Protein AF-V5HC23-F1 (afdb_monomer_lite)

InterPro domains:
  IPR016024 Armadillo-type fold [SSF48371] (2-274)
  IPR022707 Mot1, central domain [PF12054] (1-278)
  IPR044972 TATA-binding protein-associated factor Mot1 [PTHR36498] (23-302)

Organism: Ixodes ricinus (NCBI:txid34613)

Foldseek 3Di:
DVLLVLLLVLQVQQQDDVPPNDDDPPDDHSVVVVLVVLLVQCPALALVSLLSSLSNLLNNLQNDVPDPNDVVSLVSLVVSLVDDHHHPVLPVLQVVLQVLLLVLLVLCVVQVFDDDPCSDRPHRDALVRLLCCLPVVLVVSVVVHDPVSVVVSNVSSVVSNVSSVVSVLVSLQSSLSSQLSSLLSCLSNLVADPDCCSNLVSLVSLCQRHPDPVSNVSSVVSNVSVLVSQPPDVVRCNVVSVVVVVCSVPDADPLHPDPPPDPDDSVVVSVVVVVVVVVVVVVVVVVVVVPPPPDDDDDDDPPPPVVVVVVVVVPPPDD

Secondary structure (DSSP, 8-state):
-HHHHHHHHHHHHHSPPTT--SPPTTPPPHHHHHHHHHHHHHHSS-HHHHHHHHHHHHHHHHH-TT----HHHHHHHHHHHH-----GGGHHHHHHHHHHHHHHHHHHHHTTPPPPTTS-TTPPPPHHHHHHIIIIIHHHHHHTS-HHHHHHHHHHHHHHHHHHHHHHHHHHHHHHHHHHHHHHHHHHH----SS-HHHHHHHHHHHHH-S-HHHHHHHHHHHHHHHHHTTT-SS-SHHHHHHHHHHHHSSPPTTSPP----SS-HHHHHHHHHHHHHHHHHHHHHHHHHSSSSSS--SS-SSSTTSSSSSSSSSSS--

pLDDT: mean 80.1, std 18.11, range [32.81, 96.25]

Sequence (319 aa):
MAARLLGLLSGPVTRPMPGLEQPLPPTESPVECYARLLLFHLSSKSALQRTMAAQVLAHWVRTDEGHECPASVRDRVLECLGESIYFDEMAGAFTRLQQDCRDFMALLRHAGLPLDACFQPGAVLTVDQASHLATSVFQTLMEQAEQGVAKGLEEKRQCLLQTALQTGRDQLQLSTMVQSSLAGFLVSLGQLPERLNPVIRPLMDAVRREANHQLQRQSCERLVELLGRCVSREPCPNGKVVRNLVALLCSPHPDEPADARLPGILTLDNMHKQVERSSLRRSLSRKGSVQAVSEDSTGADEKNLHRHEALLQEGVQRR

Radius of gyration: 31.54 Å; chains: 1; bounding box: 85×92×64 Å

Structure (mmCIF, N/CA/C/O backbone):
data_AF-V5HC23-F1
#
_entry.id   AF-V5HC23-F1
#
loop_
_atom_site.group_PDB
_atom_site.id
_atom_site.type_symbol
_atom_site.label_atom_id
_atom_site.label_alt_id
_atom_site.label_comp_id
_atom_site.label_asym_id
_atom_site.label_entity_id
_atom_site.label_seq_id
_atom_site.pdbx_PDB_ins_code
_atom_site.Cartn_x
_atom_site.Cartn_y
_atom_site.Cartn_z
_atom_site.occupancy
_atom_site.B_iso_or_equiv
_atom_site.auth_s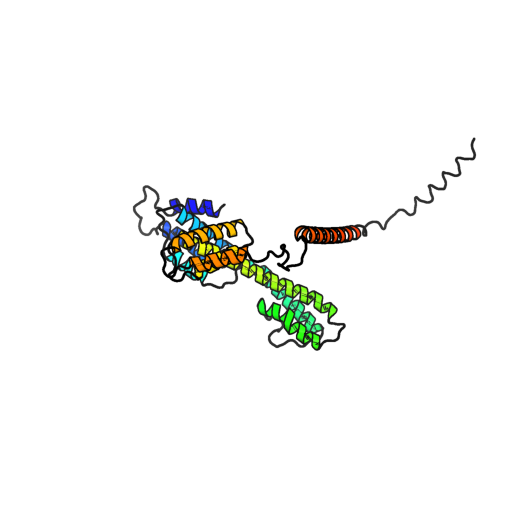eq_id
_atom_site.auth_comp_id
_atom_site.auth_asym_id
_atom_site.auth_atom_id
_atom_site.pdbx_PDB_model_num
ATOM 1 N N . MET A 1 1 ? 5.360 15.163 -6.446 1.00 62.41 1 MET A N 1
ATOM 2 C CA . MET A 1 1 ? 6.315 16.005 -7.206 1.00 62.41 1 MET A CA 1
ATOM 3 C C . MET A 1 1 ? 7.761 15.618 -6.901 1.00 62.41 1 MET A C 1
ATOM 5 O O . MET A 1 1 ? 8.492 15.354 -7.843 1.00 62.41 1 MET A O 1
ATOM 9 N N . ALA A 1 2 ? 8.141 15.461 -5.625 1.00 86.00 2 ALA A N 1
ATOM 10 C CA . ALA A 1 2 ? 9.483 15.019 -5.222 1.00 86.00 2 ALA A CA 1
ATOM 11 C C . ALA A 1 2 ? 9.924 13.674 -5.836 1.00 86.00 2 ALA A C 1
ATOM 13 O O . ALA A 1 2 ? 10.989 13.613 -6.435 1.00 86.00 2 ALA A O 1
ATOM 14 N N . ALA A 1 3 ? 9.086 12.629 -5.790 1.00 87.94 3 ALA A N 1
ATOM 15 C CA . ALA A 1 3 ? 9.445 11.320 -6.354 1.00 87.94 3 ALA A CA 1
ATOM 16 C C . ALA A 1 3 ? 9.735 11.354 -7.868 1.00 87.94 3 ALA A C 1
ATOM 18 O O . ALA A 1 3 ? 10.608 10.639 -8.346 1.00 87.94 3 ALA A O 1
ATOM 19 N N . ARG A 1 4 ? 9.044 12.226 -8.619 1.00 88.94 4 ARG A N 1
ATOM 20 C CA . ARG A 1 4 ? 9.321 12.453 -10.047 1.00 88.94 4 ARG A CA 1
ATOM 21 C C . ARG A 1 4 ? 10.695 13.078 -10.248 1.00 88.94 4 ARG A C 1
ATOM 23 O O . ARG A 1 4 ? 11.470 12.561 -11.034 1.00 88.94 4 ARG A O 1
ATOM 30 N N . LEU A 1 5 ? 10.991 14.158 -9.523 1.00 90.81 5 LEU A N 1
ATOM 31 C CA . LEU A 1 5 ? 12.284 14.845 -9.605 1.00 90.81 5 LEU A CA 1
ATOM 32 C C . LEU A 1 5 ? 13.436 13.911 -9.232 1.00 90.81 5 LEU A C 1
ATOM 34 O O . LEU A 1 5 ? 14.405 13.816 -9.972 1.00 90.81 5 LEU A O 1
ATOM 38 N N . LEU A 1 6 ? 13.301 13.181 -8.124 1.00 92.12 6 LEU A N 1
ATOM 39 C CA . LEU A 1 6 ? 14.308 12.214 -7.696 1.00 92.12 6 LEU A CA 1
ATOM 40 C C . LEU A 1 6 ? 14.490 11.095 -8.725 1.00 92.12 6 LEU A C 1
ATOM 42 O O . LEU A 1 6 ? 15.627 10.775 -9.032 1.00 92.12 6 LEU A O 1
ATOM 46 N N . GLY A 1 7 ? 13.407 10.576 -9.313 1.00 89.75 7 GLY A N 1
ATOM 47 C CA . GLY A 1 7 ? 13.486 9.573 -10.380 1.00 89.75 7 GLY A CA 1
ATOM 48 C C . GLY A 1 7 ? 14.197 10.070 -11.644 1.00 89.75 7 GLY A C 1
ATOM 49 O O . GLY A 1 7 ? 14.936 9.313 -12.264 1.00 89.75 7 GLY A O 1
ATOM 50 N N . LEU A 1 8 ? 14.033 11.348 -12.011 1.00 90.00 8 LEU A N 1
ATOM 51 C CA . LEU A 1 8 ? 14.794 11.960 -13.112 1.00 90.00 8 LEU A CA 1
ATOM 52 C C . LEU A 1 8 ? 16.292 12.033 -12.791 1.00 90.00 8 LEU A C 1
ATOM 54 O O . LEU A 1 8 ? 17.126 11.783 -13.657 1.00 90.00 8 LEU A O 1
ATOM 58 N N . LEU A 1 9 ? 16.630 12.363 -11.543 1.00 90.50 9 LEU A N 1
ATOM 59 C CA . LEU A 1 9 ? 18.014 12.457 -11.077 1.00 90.50 9 LEU A CA 1
ATOM 60 C C . LEU A 1 9 ? 18.670 11.082 -10.875 1.00 90.50 9 LEU A C 1
ATOM 62 O O . LEU A 1 9 ? 19.894 10.992 -10.900 1.00 90.50 9 LEU A O 1
ATOM 66 N N . SER A 1 10 ? 17.894 10.006 -10.729 1.00 89.94 10 SER A N 1
ATOM 67 C CA . SER A 1 10 ? 18.418 8.640 -10.604 1.00 89.94 10 SER A CA 1
ATOM 68 C C . SER A 1 10 ? 19.239 8.201 -11.820 1.00 89.94 10 SER A C 1
ATOM 70 O O . SER A 1 10 ? 20.251 7.526 -11.655 1.00 89.94 10 SER A O 1
ATOM 72 N N . GLY A 1 11 ? 18.851 8.610 -13.033 1.00 86.44 11 GLY A N 1
ATOM 73 C CA . GLY A 1 11 ? 19.584 8.294 -14.266 1.00 86.44 11 GLY A CA 1
ATOM 74 C C . GLY A 1 11 ? 21.051 8.748 -14.226 1.00 86.44 11 GLY A C 1
ATOM 75 O O . GLY A 1 11 ? 21.945 7.906 -14.272 1.00 86.44 11 GLY A O 1
ATOM 76 N N . PRO A 1 12 ? 21.344 10.054 -14.075 1.00 85.94 12 PRO A N 1
ATOM 77 C CA . PRO A 1 12 ? 22.726 10.526 -14.008 1.00 85.94 12 PRO A CA 1
ATOM 78 C C . PRO A 1 12 ? 23.486 10.035 -12.767 1.00 85.94 12 PRO A C 1
ATOM 80 O O . PRO A 1 12 ? 24.688 9.819 -12.856 1.00 85.94 12 PRO A O 1
ATOM 83 N N . VAL A 1 13 ? 22.817 9.832 -11.625 1.00 87.12 13 VAL A N 1
ATOM 84 C CA . VAL A 1 13 ? 23.467 9.381 -10.375 1.00 87.12 13 VAL A CA 1
ATOM 85 C C . VAL A 1 13 ? 23.937 7.924 -10.444 1.00 87.12 13 VAL A C 1
ATOM 87 O O . VAL A 1 13 ? 24.885 7.551 -9.759 1.00 87.12 13 VAL A O 1
ATOM 90 N N . THR A 1 14 ? 23.287 7.094 -11.258 1.00 87.06 14 THR A N 1
ATOM 91 C CA . THR A 1 14 ? 23.603 5.660 -11.358 1.00 87.06 14 THR A CA 1
ATOM 92 C C . THR A 1 14 ? 24.714 5.345 -12.353 1.00 87.06 14 THR A C 1
ATOM 94 O O . THR A 1 14 ? 25.210 4.222 -12.367 1.00 87.06 14 THR A O 1
ATOM 97 N N . ARG A 1 15 ? 25.156 6.330 -13.142 1.00 84.81 15 ARG A N 1
ATOM 98 C CA . ARG A 1 15 ? 26.221 6.168 -14.136 1.00 84.81 15 ARG A CA 1
ATOM 99 C C . ARG A 1 15 ? 27.576 6.608 -13.574 1.00 84.81 15 ARG A C 1
ATOM 101 O O . ARG A 1 15 ? 27.624 7.520 -12.746 1.00 84.81 15 ARG A O 1
ATOM 108 N N . PRO A 1 16 ? 28.688 5.997 -14.019 1.00 79.19 16 PRO A N 1
ATOM 109 C CA . PRO A 1 16 ? 30.016 6.499 -13.694 1.00 79.19 16 PRO A CA 1
ATOM 110 C C . PRO A 1 16 ? 30.181 7.936 -14.201 1.00 79.19 16 PRO A C 1
ATOM 112 O O . PRO A 1 16 ? 29.643 8.317 -15.243 1.00 79.19 16 PRO A O 1
ATOM 115 N N . MET A 1 17 ? 30.916 8.749 -13.441 1.00 75.06 17 MET A N 1
ATOM 116 C CA . MET A 1 17 ? 31.164 10.141 -13.808 1.00 75.06 17 MET A CA 1
ATOM 117 C C . MET A 1 17 ? 31.940 10.196 -15.138 1.00 75.06 17 MET A C 1
ATOM 119 O O . MET A 1 17 ? 32.954 9.501 -15.261 1.00 75.06 17 MET A O 1
ATOM 123 N N . PRO A 1 18 ? 31.514 11.017 -16.121 1.00 70.69 18 PRO A N 1
ATOM 124 C CA . PRO A 1 18 ? 32.232 11.161 -17.385 1.00 70.69 18 PRO A CA 1
ATOM 125 C C . PRO A 1 18 ? 33.698 11.546 -17.133 1.00 70.69 18 PRO A C 1
ATOM 127 O O . PRO A 1 18 ? 33.966 12.558 -16.489 1.00 70.69 18 PRO A O 1
ATOM 130 N N . GLY A 1 19 ? 34.642 10.724 -17.606 1.00 70.69 19 GLY A N 1
ATOM 131 C CA . GLY A 1 19 ? 36.086 10.898 -17.370 1.00 70.69 19 GLY A CA 1
ATOM 132 C C . GLY A 1 19 ? 36.689 10.061 -16.229 1.00 70.69 19 GLY A C 1
ATOM 133 O O . GLY A 1 19 ? 37.904 10.066 -16.061 1.00 70.69 19 GLY A O 1
ATOM 134 N N . LEU A 1 20 ? 35.872 9.308 -15.485 1.00 66.81 20 LEU A N 1
ATOM 135 C CA . LEU A 1 20 ? 36.270 8.364 -14.425 1.00 66.81 20 LEU A CA 1
ATOM 136 C C . LEU A 1 20 ? 35.736 6.945 -14.714 1.00 66.81 20 LEU A C 1
ATOM 138 O O . LEU A 1 20 ? 35.386 6.191 -13.813 1.00 66.81 20 LEU A O 1
ATOM 142 N N . GLU A 1 21 ? 35.666 6.581 -15.997 1.00 63.91 21 GLU A N 1
ATOM 143 C CA . GLU A 1 21 ? 35.096 5.310 -16.480 1.00 63.91 21 GLU A CA 1
ATOM 144 C C . GLU A 1 21 ? 35.891 4.071 -16.040 1.00 63.91 21 GLU A C 1
ATOM 146 O O . GLU A 1 21 ? 35.378 2.955 -16.092 1.00 63.91 21 GLU A O 1
ATOM 151 N N . GLN A 1 22 ? 37.134 4.255 -15.584 1.00 62.06 22 GLN A N 1
ATOM 152 C CA . GLN A 1 22 ? 37.926 3.185 -14.989 1.00 62.06 22 GLN A CA 1
ATOM 153 C C . GLN A 1 22 ? 37.630 3.099 -13.487 1.00 62.06 22 GLN A C 1
ATOM 155 O O . GLN A 1 22 ? 37.969 4.031 -12.751 1.00 62.06 22 GLN A O 1
ATOM 160 N N . PRO A 1 23 ? 37.035 1.994 -13.001 1.00 57.22 23 PRO A N 1
ATOM 161 C CA . PRO A 1 23 ? 36.828 1.813 -11.575 1.00 57.22 23 PRO A CA 1
ATOM 162 C C . PRO A 1 23 ? 38.194 1.730 -10.889 1.00 57.22 23 PRO A C 1
ATOM 164 O O . PRO A 1 23 ? 38.988 0.834 -11.181 1.00 57.22 23 PRO A O 1
ATOM 167 N N . LEU A 1 24 ? 38.483 2.651 -9.965 1.00 59.03 24 LEU A N 1
ATOM 168 C CA . LEU A 1 24 ? 39.570 2.434 -9.013 1.00 59.03 24 LEU A CA 1
ATOM 169 C C . LEU A 1 24 ? 39.143 1.281 -8.087 1.00 59.03 24 LEU A C 1
ATOM 171 O O . LEU A 1 24 ? 38.128 1.413 -7.397 1.00 59.03 24 LEU A O 1
ATOM 175 N N . PRO A 1 25 ? 39.860 0.150 -8.023 1.00 67.38 25 PRO A N 1
ATOM 176 C CA . PRO A 1 25 ? 39.538 -0.883 -7.045 1.00 67.38 25 PRO A CA 1
ATOM 177 C C . PRO A 1 25 ? 39.840 -0.373 -5.618 1.00 67.38 25 PRO A C 1
ATOM 179 O O . PRO A 1 25 ? 40.887 0.249 -5.426 1.00 67.38 25 PRO A O 1
ATOM 182 N N . PRO A 1 26 ? 38.986 -0.630 -4.602 1.00 54.56 26 PRO A N 1
ATOM 183 C CA . PRO A 1 26 ? 37.727 -1.376 -4.597 1.00 54.56 26 PRO A CA 1
ATOM 184 C C . PRO A 1 26 ? 36.520 -0.426 -4.442 1.00 54.56 26 PRO A C 1
ATOM 186 O O . PRO A 1 26 ? 35.900 -0.371 -3.382 1.00 54.56 26 PRO A O 1
ATOM 189 N N . THR A 1 27 ? 36.200 0.377 -5.457 1.00 69.69 27 THR A N 1
ATOM 190 C CA . THR A 1 27 ? 34.990 1.217 -5.416 1.00 69.69 27 THR A CA 1
ATOM 191 C C . THR A 1 27 ? 33.797 0.451 -5.985 1.00 69.69 27 THR A C 1
ATOM 193 O O . THR A 1 27 ? 33.841 -0.048 -7.106 1.00 69.69 27 THR A O 1
ATOM 196 N N . GLU A 1 28 ? 32.746 0.297 -5.176 1.00 74.56 28 GLU A N 1
ATOM 197 C CA . GLU A 1 28 ? 31.460 -0.255 -5.614 1.00 74.56 28 GLU A CA 1
ATOM 198 C C . GLU A 1 28 ? 30.861 0.604 -6.730 1.00 74.56 28 GLU A C 1
ATOM 200 O O . GLU A 1 28 ? 31.048 1.826 -6.757 1.00 74.56 28 GLU A O 1
ATOM 205 N N . SER A 1 29 ? 30.111 -0.019 -7.640 1.00 84.94 29 SER A N 1
ATOM 206 C CA . SER A 1 29 ? 29.513 0.720 -8.750 1.00 84.94 29 SER A CA 1
ATOM 207 C C . SER A 1 29 ? 28.482 1.752 -8.245 1.00 84.94 29 SER A C 1
ATOM 209 O O . SER A 1 29 ? 27.791 1.511 -7.245 1.00 84.94 29 SER A O 1
ATOM 211 N N . PRO A 1 30 ? 28.323 2.912 -8.917 1.00 86.81 30 PRO A N 1
ATOM 212 C CA . PRO A 1 30 ? 27.351 3.930 -8.504 1.00 86.81 30 PRO A CA 1
ATOM 213 C C . PRO A 1 30 ? 25.913 3.397 -8.449 1.00 86.81 30 PRO A C 1
ATOM 215 O O . PRO A 1 30 ? 25.147 3.740 -7.545 1.00 86.81 30 PRO A O 1
ATOM 218 N N . VAL A 1 31 ? 25.560 2.505 -9.380 1.00 88.94 31 VAL A N 1
ATOM 219 C CA . VAL A 1 31 ? 24.251 1.848 -9.423 1.00 88.94 31 VAL A CA 1
ATOM 220 C C . VAL A 1 31 ? 24.024 0.911 -8.234 1.00 88.94 31 VAL A C 1
ATOM 222 O O . VAL A 1 31 ? 22.929 0.910 -7.672 1.00 88.94 31 VAL A O 1
ATOM 225 N N . GLU A 1 32 ? 25.043 0.178 -7.778 1.00 89.06 32 GLU A N 1
ATOM 226 C CA . GLU A 1 32 ? 24.948 -0.664 -6.578 1.00 89.06 32 GLU A CA 1
ATOM 227 C C . GLU A 1 32 ? 24.837 0.170 -5.301 1.00 89.06 32 GLU A C 1
ATOM 229 O O . GLU A 1 32 ? 24.007 -0.135 -4.440 1.00 89.06 32 GLU A O 1
ATOM 234 N N . CYS A 1 33 ? 25.601 1.263 -5.194 1.00 89.12 33 CYS A N 1
ATOM 235 C CA . CYS A 1 33 ? 25.473 2.217 -4.089 1.00 89.12 33 CYS A CA 1
ATOM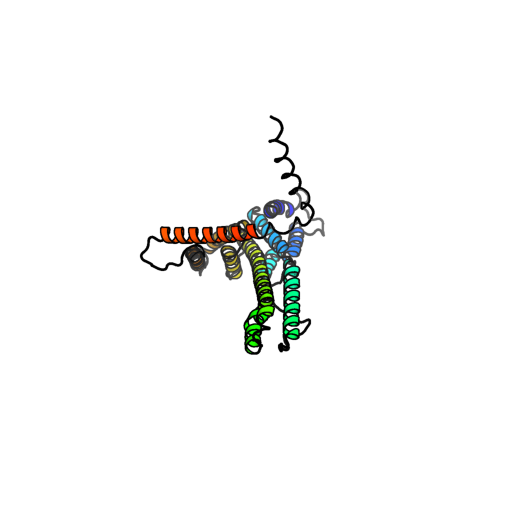 236 C C . CYS A 1 33 ? 24.044 2.774 -4.005 1.00 89.12 33 CYS A C 1
ATOM 238 O O . CYS A 1 33 ? 23.427 2.796 -2.934 1.00 89.12 33 CYS A O 1
ATOM 240 N N . TYR A 1 34 ? 23.494 3.187 -5.149 1.00 90.88 34 TYR A N 1
ATOM 241 C CA . TYR A 1 34 ? 22.134 3.704 -5.243 1.00 90.88 34 TYR A CA 1
ATOM 242 C C . TYR A 1 34 ? 21.083 2.635 -4.911 1.00 90.88 34 TYR A C 1
ATOM 244 O O . TYR A 1 34 ? 20.148 2.885 -4.144 1.00 90.88 34 TYR A O 1
ATOM 252 N N . ALA A 1 35 ? 21.263 1.416 -5.421 1.00 91.31 35 ALA A N 1
ATOM 253 C CA . ALA A 1 35 ? 20.389 0.290 -5.128 1.00 91.31 35 ALA A CA 1
ATOM 254 C C . ALA A 1 35 ? 20.384 -0.062 -3.636 1.00 91.31 35 ALA A C 1
ATOM 256 O O . ALA A 1 35 ? 19.312 -0.300 -3.086 1.00 91.31 35 ALA A O 1
ATOM 257 N N . ARG A 1 36 ? 21.531 -0.024 -2.944 1.00 92.56 36 ARG A N 1
ATOM 258 C CA . ARG A 1 36 ? 21.599 -0.266 -1.492 1.00 92.56 36 ARG A CA 1
ATOM 259 C C . ARG A 1 36 ? 20.766 0.741 -0.703 1.00 92.56 36 ARG A C 1
ATOM 261 O O . ARG A 1 36 ? 20.034 0.347 0.206 1.00 92.56 36 ARG A O 1
ATOM 268 N N . LEU A 1 37 ? 20.839 2.022 -1.064 1.00 93.56 37 LEU A N 1
ATOM 269 C CA . LEU A 1 37 ? 20.030 3.069 -0.436 1.00 93.56 37 LEU A CA 1
ATOM 270 C C . LEU A 1 37 ? 18.528 2.815 -0.641 1.00 93.56 37 LEU A C 1
ATOM 272 O O . LEU A 1 37 ? 17.736 2.917 0.296 1.00 93.56 37 LEU A O 1
ATOM 276 N N . LEU A 1 38 ? 18.125 2.424 -1.848 1.00 93.50 38 LEU A N 1
ATOM 277 C CA . LEU A 1 38 ? 16.730 2.091 -2.132 1.00 93.50 38 LEU A CA 1
ATOM 278 C C . LEU A 1 38 ? 16.273 0.818 -1.410 1.00 93.50 38 LEU A C 1
ATOM 280 O O . LEU A 1 38 ? 15.173 0.797 -0.863 1.00 93.50 38 LEU A O 1
ATOM 284 N N . LEU A 1 39 ? 17.115 -0.215 -1.345 1.00 95.56 39 LEU A N 1
ATOM 285 C CA . LEU A 1 39 ? 16.848 -1.459 -0.617 1.00 95.56 39 LEU A CA 1
ATOM 286 C C . LEU A 1 39 ? 16.657 -1.216 0.883 1.00 95.56 39 LEU A C 1
ATOM 288 O O . LEU A 1 39 ? 15.771 -1.824 1.490 1.00 95.56 39 LEU A O 1
ATOM 292 N N . PHE A 1 40 ? 17.430 -0.298 1.467 1.00 95.81 40 PHE A N 1
ATOM 293 C CA . PHE A 1 40 ? 17.245 0.142 2.848 1.00 95.81 40 PHE A CA 1
ATOM 294 C C . PHE A 1 40 ? 15.832 0.709 3.065 1.00 95.81 40 PHE A C 1
ATOM 296 O O . PHE A 1 40 ? 15.121 0.275 3.972 1.00 95.81 40 PHE A O 1
ATOM 303 N N . HIS A 1 41 ? 15.372 1.607 2.188 1.00 95.62 41 HIS A N 1
ATOM 304 C CA . HIS A 1 41 ? 14.031 2.191 2.295 1.00 95.62 41 HIS A CA 1
ATOM 305 C C . HIS A 1 41 ? 12.901 1.206 1.970 1.00 95.62 41 HIS A C 1
ATOM 307 O O . HIS A 1 41 ? 11.861 1.237 2.627 1.00 95.62 41 HIS A O 1
ATOM 313 N N . LEU A 1 42 ? 13.098 0.301 1.008 1.00 94.75 42 LEU A N 1
ATOM 314 C CA . LEU A 1 42 ? 12.140 -0.764 0.687 1.00 94.75 42 LEU A CA 1
ATOM 315 C C . LEU A 1 42 ? 11.972 -1.764 1.837 1.00 94.75 42 LEU A C 1
ATOM 317 O O . LEU A 1 42 ? 10.905 -2.354 1.981 1.00 94.75 42 LEU A O 1
ATOM 321 N N . SER A 1 43 ? 13.004 -1.946 2.661 1.00 93.69 43 SER A N 1
ATOM 322 C CA . SER A 1 43 ? 12.986 -2.877 3.797 1.00 93.69 43 SER A CA 1
ATOM 323 C C . SER A 1 43 ? 12.529 -2.232 5.110 1.00 93.69 43 SER A C 1
ATOM 325 O O . SER A 1 43 ? 12.292 -2.935 6.090 1.00 93.69 43 SER A O 1
ATOM 327 N N . SER A 1 44 ? 12.351 -0.910 5.130 1.00 95.19 44 SER A N 1
ATOM 328 C CA . SER A 1 44 ? 11.864 -0.158 6.289 1.00 95.19 44 SER A CA 1
ATOM 329 C C . SER A 1 44 ? 10.466 -0.597 6.744 1.00 95.19 44 SER A C 1
ATOM 331 O O . SER A 1 44 ? 9.695 -1.146 5.960 1.00 95.19 44 SER A O 1
ATOM 333 N N . LYS A 1 45 ? 10.104 -0.320 8.001 1.00 94.62 45 LYS A N 1
ATOM 334 C CA . LYS A 1 45 ? 8.732 -0.476 8.519 1.00 94.62 45 LYS A CA 1
ATOM 335 C C . LYS A 1 45 ? 7.848 0.752 8.277 1.00 94.62 45 LYS A C 1
ATOM 337 O O . LYS A 1 45 ? 6.672 0.728 8.624 1.00 94.62 45 LYS A O 1
ATOM 342 N N . SER A 1 46 ? 8.376 1.801 7.646 1.00 96.12 46 SER A N 1
ATOM 343 C CA . SER A 1 46 ? 7.583 2.963 7.243 1.00 96.12 46 SER A CA 1
ATOM 344 C C . SER A 1 46 ? 6.874 2.719 5.910 1.00 96.12 46 SER A C 1
ATOM 346 O O . SER A 1 46 ? 7.513 2.489 4.875 1.00 96.12 46 SER A O 1
ATOM 348 N N . ALA A 1 47 ? 5.545 2.837 5.919 1.00 95.19 47 ALA A N 1
ATOM 349 C CA . ALA A 1 47 ? 4.727 2.810 4.709 1.00 95.19 47 ALA A CA 1
ATOM 350 C C . ALA A 1 47 ? 5.128 3.935 3.747 1.00 95.19 47 ALA A C 1
ATOM 352 O O . ALA A 1 47 ? 5.229 3.726 2.534 1.00 95.19 47 ALA A O 1
ATOM 353 N N . LEU A 1 48 ? 5.398 5.128 4.283 1.00 94.00 48 LEU A N 1
ATOM 354 C CA . LEU A 1 48 ? 5.778 6.291 3.487 1.00 94.00 48 LEU A CA 1
ATOM 355 C C . LEU A 1 48 ? 7.122 6.079 2.788 1.00 94.00 48 LEU A C 1
ATOM 357 O O . LEU A 1 48 ? 7.235 6.356 1.594 1.00 94.00 48 LEU A O 1
ATOM 361 N N . GLN A 1 49 ? 8.121 5.538 3.491 1.00 95.75 49 GLN A N 1
ATOM 362 C CA . GLN A 1 49 ? 9.432 5.264 2.899 1.00 95.75 49 GLN A CA 1
ATOM 363 C C . GLN A 1 49 ? 9.345 4.224 1.779 1.00 95.75 49 GLN A C 1
ATOM 365 O O . GLN A 1 49 ? 9.863 4.476 0.690 1.00 95.75 49 GLN A O 1
ATOM 370 N N . ARG A 1 50 ? 8.634 3.106 1.997 1.00 96.12 50 ARG A N 1
ATOM 371 C CA . ARG A 1 50 ? 8.428 2.084 0.953 1.00 96.12 50 ARG A CA 1
ATOM 372 C C . ARG A 1 50 ? 7.704 2.653 -0.265 1.00 96.12 50 ARG A C 1
ATOM 374 O O . ARG A 1 50 ? 8.114 2.409 -1.398 1.00 96.12 50 ARG A O 1
ATOM 381 N N . THR A 1 51 ? 6.664 3.452 -0.032 1.00 95.50 51 THR A N 1
ATOM 382 C CA . THR A 1 51 ? 5.878 4.103 -1.091 1.00 95.50 51 THR A CA 1
ATOM 383 C C . THR A 1 51 ? 6.740 5.059 -1.909 1.00 95.50 51 THR A C 1
ATOM 385 O O . THR A 1 51 ? 6.761 4.982 -3.136 1.00 95.50 51 THR A O 1
ATOM 388 N N . MET A 1 52 ? 7.496 5.941 -1.250 1.00 95.19 52 MET A N 1
ATOM 389 C CA . MET A 1 52 ? 8.369 6.898 -1.932 1.00 95.19 52 MET A CA 1
ATOM 390 C C . MET A 1 52 ? 9.492 6.203 -2.699 1.00 95.19 52 MET A C 1
ATOM 392 O O . MET A 1 52 ? 9.723 6.553 -3.855 1.00 95.19 52 MET A O 1
ATOM 396 N N . ALA A 1 53 ? 10.136 5.189 -2.114 1.00 96.25 53 ALA A N 1
ATOM 397 C CA . ALA A 1 53 ? 11.162 4.405 -2.798 1.00 96.25 53 ALA A CA 1
ATOM 398 C C . ALA A 1 53 ? 10.608 3.742 -4.069 1.00 96.25 53 ALA A C 1
ATOM 400 O O . ALA A 1 53 ? 11.201 3.876 -5.139 1.00 96.25 53 ALA A O 1
ATOM 401 N N . ALA A 1 54 ? 9.430 3.113 -3.983 1.00 96.25 54 ALA A N 1
ATOM 402 C CA . ALA A 1 54 ? 8.764 2.504 -5.130 1.00 96.25 54 ALA A CA 1
ATOM 403 C C . ALA A 1 54 ? 8.416 3.529 -6.224 1.00 96.25 54 ALA A C 1
ATOM 405 O O . ALA A 1 54 ? 8.607 3.266 -7.410 1.00 96.25 54 ALA A O 1
ATOM 406 N N . GLN A 1 55 ? 7.950 4.723 -5.849 1.00 95.19 55 GLN A N 1
ATOM 407 C CA . GLN A 1 55 ? 7.639 5.777 -6.818 1.00 95.19 55 GLN A CA 1
ATOM 408 C C . GLN A 1 55 ? 8.881 6.357 -7.497 1.00 95.19 55 GLN A C 1
ATOM 410 O O . GLN A 1 55 ? 8.848 6.603 -8.702 1.00 95.19 55 GLN A O 1
ATOM 415 N N . VAL A 1 56 ? 9.966 6.576 -6.749 1.00 95.88 56 VAL A N 1
ATOM 416 C CA . VAL A 1 56 ? 11.249 7.029 -7.309 1.00 95.88 56 VAL A CA 1
ATOM 417 C C . VAL A 1 56 ? 11.767 6.003 -8.311 1.00 95.88 56 VAL A C 1
ATOM 419 O O . VAL A 1 56 ? 12.070 6.362 -9.446 1.00 95.88 56 VAL A O 1
ATOM 422 N N . LEU A 1 57 ? 11.761 4.726 -7.928 1.00 95.38 57 LEU A N 1
ATOM 423 C CA . LEU A 1 57 ? 12.123 3.607 -8.793 1.00 95.38 57 LEU A CA 1
ATOM 424 C C . LEU A 1 57 ? 11.273 3.557 -10.068 1.00 95.38 57 LEU A C 1
ATOM 426 O O . LEU A 1 57 ? 11.817 3.481 -11.166 1.00 95.38 57 LEU A O 1
ATOM 430 N N . ALA A 1 58 ? 9.947 3.663 -9.941 1.00 94.88 58 ALA A N 1
ATOM 431 C CA . ALA A 1 58 ? 9.027 3.684 -11.078 1.00 94.88 58 ALA A CA 1
ATOM 432 C C . ALA A 1 58 ? 9.277 4.864 -12.027 1.00 94.88 58 ALA A C 1
ATOM 434 O O . ALA A 1 58 ? 9.094 4.732 -13.235 1.00 94.88 58 ALA A O 1
ATOM 435 N N . HIS A 1 59 ? 9.666 6.027 -11.501 1.00 94.19 59 HIS A N 1
ATOM 436 C CA . HIS A 1 59 ? 9.996 7.188 -12.324 1.00 94.19 59 HIS A CA 1
ATOM 437 C C . HIS A 1 59 ? 11.373 7.078 -12.979 1.00 94.19 59 HIS A C 1
ATOM 439 O O . HIS A 1 59 ? 11.498 7.468 -14.140 1.00 94.19 59 HIS A O 1
ATOM 445 N N . TRP A 1 60 ? 12.359 6.507 -12.288 1.00 94.25 60 TRP A N 1
ATOM 446 C CA . TRP A 1 60 ? 13.690 6.256 -12.834 1.00 94.25 60 TRP A CA 1
ATOM 447 C C . TRP A 1 60 ? 13.627 5.352 -14.064 1.00 94.25 60 TRP A C 1
ATOM 449 O O . TRP A 1 60 ? 13.982 5.792 -15.155 1.00 94.25 60 TRP A O 1
ATOM 459 N N . VAL A 1 61 ? 13.062 4.148 -13.923 1.00 94.31 61 VAL A N 1
ATOM 460 C CA . VAL A 1 61 ? 13.011 3.163 -15.021 1.00 94.31 61 VAL A CA 1
ATOM 461 C C . VAL A 1 61 ? 12.145 3.608 -16.200 1.00 94.31 61 VAL A C 1
ATOM 463 O O . VAL A 1 61 ? 12.266 3.091 -17.300 1.00 94.31 61 VAL A O 1
ATOM 466 N N . ARG A 1 62 ? 11.249 4.578 -15.993 1.00 91.50 62 ARG A N 1
ATOM 467 C CA . ARG A 1 62 ? 10.429 5.143 -17.076 1.00 91.50 62 ARG A CA 1
ATOM 468 C C . ARG A 1 62 ? 11.087 6.267 -17.838 1.00 91.50 62 ARG A C 1
ATOM 470 O O . ARG A 1 62 ? 10.649 6.553 -18.946 1.00 91.50 62 ARG A O 1
ATOM 477 N N . THR A 1 63 ? 12.003 6.979 -17.198 1.00 90.50 63 THR A N 1
ATOM 478 C CA . THR A 1 63 ? 12.618 8.154 -17.812 1.00 90.50 63 THR A CA 1
ATOM 479 C C . THR A 1 63 ? 13.964 7.805 -18.429 1.00 90.50 63 THR A C 1
ATOM 481 O O . THR A 1 63 ? 14.360 8.423 -19.410 1.00 90.50 63 THR A O 1
ATOM 484 N N . ASP A 1 64 ? 14.657 6.812 -17.876 1.00 89.12 64 ASP A N 1
ATOM 485 C CA . ASP A 1 64 ? 15.927 6.335 -18.400 1.00 89.12 64 ASP A CA 1
ATOM 486 C C . ASP A 1 64 ? 15.742 5.004 -19.139 1.00 89.12 64 ASP A C 1
ATOM 488 O O . ASP A 1 64 ? 15.668 3.955 -18.509 1.00 89.12 64 ASP A O 1
ATOM 492 N N . GLU A 1 65 ? 15.676 5.034 -20.473 1.00 82.62 65 GLU A N 1
ATOM 493 C CA . GLU A 1 65 ? 15.546 3.821 -21.303 1.00 82.62 65 GLU A CA 1
ATOM 494 C C . GLU A 1 65 ? 16.751 2.870 -21.175 1.00 82.62 65 GLU A C 1
ATOM 496 O O . GLU A 1 65 ? 16.617 1.673 -21.415 1.00 82.62 65 GLU A O 1
ATOM 501 N N . GLY A 1 66 ? 17.918 3.387 -20.772 1.00 84.69 66 GLY A N 1
ATOM 502 C CA . GLY A 1 66 ? 19.149 2.622 -20.560 1.00 84.69 66 GLY A CA 1
ATOM 503 C C . GLY A 1 66 ? 19.384 2.239 -19.100 1.00 84.69 66 GLY A C 1
ATOM 504 O O . GLY A 1 66 ? 20.530 2.036 -18.708 1.00 84.69 66 GLY A O 1
ATOM 505 N N . HIS A 1 67 ? 18.338 2.209 -18.270 1.00 89.19 67 HIS A N 1
ATOM 506 C CA . HIS A 1 67 ? 18.485 1.951 -16.842 1.00 89.19 67 HIS A CA 1
ATOM 507 C C . HIS A 1 67 ? 19.136 0.581 -16.552 1.00 89.19 67 HIS A C 1
ATOM 509 O O . HIS A 1 67 ? 18.723 -0.458 -17.068 1.00 89.19 67 HIS A O 1
ATOM 515 N N . GLU A 1 68 ? 20.069 0.538 -15.603 1.00 87.75 68 GLU A N 1
ATOM 516 C CA . GLU A 1 68 ? 20.681 -0.709 -15.113 1.00 87.75 68 GLU A CA 1
ATOM 517 C C . GLU A 1 68 ? 20.103 -1.107 -13.746 1.00 87.75 68 GLU A C 1
ATOM 519 O O . GLU A 1 68 ? 20.824 -1.344 -12.782 1.00 87.75 68 GLU A O 1
ATOM 524 N N . CYS A 1 69 ? 18.770 -1.133 -13.622 1.00 90.00 69 CYS A N 1
ATOM 525 C CA . CYS A 1 69 ? 18.107 -1.476 -12.362 1.00 90.00 69 CYS A CA 1
ATOM 526 C C . CYS A 1 69 ? 18.504 -2.897 -11.898 1.00 90.00 69 CYS A C 1
ATOM 528 O O . CYS A 1 69 ? 18.180 -3.866 -12.595 1.00 90.00 69 CYS A O 1
ATOM 530 N N . PRO A 1 70 ? 19.165 -3.056 -10.732 1.00 91.00 70 PRO A N 1
ATOM 531 C CA . PRO A 1 70 ? 19.642 -4.365 -10.298 1.00 91.00 70 PRO A CA 1
ATOM 532 C C . PRO A 1 70 ? 18.504 -5.338 -9.979 1.00 91.00 70 PRO A C 1
ATOM 534 O O . PRO A 1 70 ? 17.478 -4.958 -9.405 1.00 91.00 70 PRO A O 1
ATOM 537 N N . ALA A 1 71 ? 18.719 -6.626 -10.265 1.00 91.00 71 ALA A N 1
ATOM 538 C CA . ALA A 1 71 ? 17.748 -7.682 -9.969 1.00 91.00 71 ALA A CA 1
ATOM 539 C C . ALA A 1 71 ? 17.387 -7.754 -8.473 1.00 91.00 71 ALA A C 1
ATOM 541 O O . ALA A 1 71 ? 16.232 -7.998 -8.141 1.00 91.00 71 ALA A O 1
ATOM 542 N N . SER A 1 72 ? 18.330 -7.431 -7.580 1.00 93.38 72 SER A N 1
ATOM 543 C CA . SER A 1 72 ? 18.107 -7.385 -6.128 1.00 93.38 72 SER A CA 1
ATOM 544 C C . SER A 1 72 ? 16.975 -6.435 -5.721 1.00 93.38 72 SER A C 1
ATOM 546 O O . SER A 1 72 ? 16.195 -6.750 -4.825 1.00 93.38 72 SER A O 1
ATOM 548 N N . VAL A 1 73 ? 16.837 -5.292 -6.402 1.00 94.38 73 VAL A N 1
ATOM 549 C CA . VAL A 1 73 ? 15.753 -4.330 -6.153 1.00 94.38 73 VAL A CA 1
ATOM 550 C C . VAL A 1 73 ? 14.411 -4.917 -6.576 1.00 94.38 73 VAL A C 1
ATOM 552 O O . VAL A 1 73 ? 13.439 -4.843 -5.826 1.00 94.38 73 VAL A O 1
ATOM 555 N N . ARG A 1 74 ? 14.353 -5.524 -7.766 1.00 93.12 74 ARG A N 1
ATOM 556 C CA . ARG A 1 74 ? 13.146 -6.191 -8.272 1.00 93.12 74 ARG A CA 1
ATOM 557 C C . ARG A 1 74 ? 12.708 -7.315 -7.336 1.00 93.12 74 ARG A C 1
ATOM 559 O O . ARG A 1 74 ? 11.533 -7.380 -6.979 1.00 93.12 74 ARG A O 1
ATOM 566 N N . ASP A 1 75 ? 13.639 -8.176 -6.946 1.00 93.56 75 ASP A N 1
ATOM 567 C CA . ASP A 1 75 ? 13.360 -9.345 -6.116 1.00 93.56 75 ASP A CA 1
ATOM 568 C C . ASP A 1 75 ? 12.856 -8.909 -4.737 1.00 93.56 75 ASP A C 1
ATOM 570 O O . ASP A 1 75 ? 11.824 -9.394 -4.274 1.00 93.56 75 ASP A O 1
ATOM 574 N N . ARG A 1 76 ? 13.464 -7.867 -4.154 1.00 95.12 76 ARG A N 1
ATOM 575 C CA . ARG A 1 76 ? 12.970 -7.279 -2.906 1.00 95.12 76 ARG A CA 1
ATOM 576 C C . ARG A 1 76 ? 11.565 -6.691 -3.039 1.00 95.12 76 ARG A C 1
ATOM 578 O O . ARG A 1 76 ? 10.760 -6.819 -2.123 1.00 95.12 76 ARG A O 1
ATOM 585 N N . VAL A 1 77 ? 11.231 -6.057 -4.164 1.00 94.94 77 VAL A N 1
ATOM 586 C CA . VAL A 1 77 ? 9.867 -5.553 -4.398 1.00 94.94 77 VAL A CA 1
ATOM 587 C C . VAL A 1 77 ? 8.856 -6.699 -4.484 1.00 94.9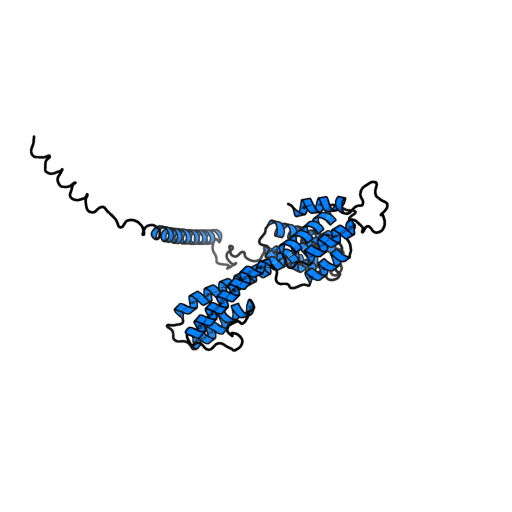4 77 VAL A C 1
ATOM 589 O O . VAL A 1 77 ? 7.764 -6.582 -3.928 1.00 94.94 77 VAL A O 1
ATOM 592 N N . LEU A 1 78 ? 9.209 -7.804 -5.144 1.00 93.12 78 LEU A N 1
ATOM 593 C CA . LEU A 1 78 ? 8.360 -8.995 -5.211 1.00 93.12 78 LEU A CA 1
ATOM 594 C C . LEU A 1 78 ? 8.130 -9.607 -3.822 1.00 93.12 78 LEU A C 1
ATOM 596 O O . LEU A 1 78 ? 6.996 -9.960 -3.503 1.00 93.12 78 LEU A O 1
ATOM 600 N N . GLU A 1 79 ? 9.164 -9.669 -2.981 1.00 93.56 79 GLU A N 1
ATOM 601 C CA . GLU A 1 79 ? 9.032 -10.074 -1.576 1.00 93.56 79 GLU A CA 1
ATOM 602 C C . GLU A 1 79 ? 8.096 -9.132 -0.810 1.00 93.56 79 GLU A C 1
ATOM 604 O O . GLU A 1 79 ? 7.145 -9.588 -0.177 1.00 93.56 79 GLU A O 1
ATOM 609 N N . CYS A 1 80 ? 8.290 -7.815 -0.936 1.00 93.50 80 CYS A N 1
ATOM 610 C CA . CYS A 1 80 ? 7.449 -6.811 -0.283 1.00 93.50 80 CYS A CA 1
ATOM 611 C C . CYS A 1 80 ? 5.967 -6.900 -0.686 1.00 93.50 80 CYS A C 1
ATOM 613 O O . CYS A 1 80 ? 5.108 -6.565 0.126 1.00 93.50 80 CYS A O 1
ATOM 615 N N . LEU A 1 81 ? 5.645 -7.354 -1.904 1.00 91.56 81 LEU A N 1
ATOM 616 C CA . LEU A 1 81 ? 4.258 -7.601 -2.322 1.00 91.56 81 LEU A CA 1
ATOM 617 C C . LEU A 1 81 ? 3.630 -8.804 -1.597 1.00 91.56 81 LEU A C 1
ATOM 619 O O . LEU A 1 81 ? 2.419 -8.828 -1.387 1.00 91.56 81 LEU A O 1
ATOM 623 N N . GLY A 1 82 ? 4.433 -9.788 -1.189 1.00 88.75 82 GLY A N 1
ATOM 624 C CA . GLY A 1 82 ? 3.984 -10.932 -0.388 1.00 88.75 82 GLY A CA 1
ATOM 625 C C . GLY A 1 82 ? 3.934 -10.668 1.121 1.00 88.75 82 GLY A C 1
ATOM 626 O O . GLY A 1 82 ? 3.320 -11.440 1.856 1.00 88.75 82 GLY A O 1
ATOM 627 N N . GLU A 1 83 ? 4.567 -9.596 1.596 1.00 90.06 83 GLU A N 1
ATOM 628 C CA . GLU A 1 83 ? 4.646 -9.258 3.017 1.00 90.06 83 GLU A CA 1
ATOM 629 C C . GLU A 1 83 ? 3.342 -8.640 3.552 1.00 90.06 83 GLU A C 1
ATOM 631 O O . GLU A 1 83 ? 2.774 -7.710 2.977 1.00 90.06 83 GLU A O 1
ATOM 636 N N . SER A 1 84 ? 2.917 -9.105 4.730 1.00 84.50 84 SER A N 1
ATOM 637 C CA . SER A 1 84 ? 1.856 -8.482 5.527 1.00 84.50 84 SER A CA 1
ATOM 638 C C . SER A 1 84 ? 2.456 -7.931 6.816 1.00 84.50 84 SER A C 1
ATOM 640 O O . SER A 1 84 ? 2.605 -8.660 7.797 1.00 84.50 84 SER A O 1
ATOM 642 N N . ILE A 1 85 ? 2.814 -6.645 6.812 1.00 87.62 85 ILE A N 1
ATOM 643 C CA . ILE A 1 85 ? 3.431 -5.965 7.958 1.00 87.62 85 ILE A CA 1
ATOM 644 C C . ILE A 1 85 ? 2.525 -4.880 8.541 1.00 87.62 85 ILE A C 1
ATOM 646 O O . ILE A 1 85 ? 1.729 -4.262 7.834 1.00 87.62 85 ILE A O 1
ATOM 650 N N . TYR A 1 86 ? 2.688 -4.627 9.839 1.00 90.19 86 TYR A N 1
ATOM 651 C CA . TYR A 1 86 ? 2.173 -3.426 10.489 1.00 90.19 86 TYR A CA 1
ATOM 652 C C . TYR A 1 86 ? 3.211 -2.315 10.357 1.00 90.19 86 TYR A C 1
ATOM 654 O O . TYR A 1 86 ? 4.377 -2.514 10.703 1.00 90.19 86 TYR A O 1
ATOM 662 N N . PHE A 1 87 ? 2.784 -1.170 9.835 1.00 95.12 87 PHE A N 1
ATOM 663 C CA . PHE A 1 87 ? 3.663 -0.033 9.600 1.00 95.12 87 PHE A CA 1
ATOM 664 C C . PHE A 1 87 ? 3.822 0.830 10.853 1.00 95.12 87 PHE A C 1
ATOM 666 O O . PHE A 1 87 ? 2.896 0.927 11.661 1.00 95.12 87 PHE A O 1
ATOM 673 N N . ASP A 1 88 ? 4.970 1.490 10.993 1.00 95.38 88 ASP A N 1
ATOM 674 C CA . ASP A 1 88 ? 5.267 2.340 12.156 1.00 95.38 88 ASP A CA 1
ATOM 675 C C . ASP A 1 88 ? 4.285 3.518 12.275 1.00 95.38 88 ASP A C 1
ATOM 677 O O . ASP A 1 88 ? 3.937 3.932 13.382 1.00 95.38 88 ASP A O 1
ATOM 681 N N . GLU A 1 89 ? 3.743 3.998 11.149 1.00 95.25 89 GLU A N 1
ATOM 682 C CA . GLU A 1 89 ? 2.688 5.016 11.109 1.00 95.25 89 GLU A CA 1
ATOM 683 C C . GLU A 1 89 ? 1.420 4.595 11.882 1.00 95.25 89 GLU A C 1
ATOM 685 O O . GLU A 1 89 ? 0.624 5.448 12.275 1.00 95.25 89 GLU A O 1
ATOM 690 N N . MET A 1 90 ? 1.241 3.297 12.156 1.00 94.56 90 MET A N 1
ATOM 691 C CA . MET A 1 90 ? 0.093 2.782 12.899 1.00 94.56 90 MET A CA 1
ATOM 692 C C . MET A 1 90 ? 0.266 2.759 14.415 1.00 94.56 90 MET A C 1
ATOM 694 O O . MET A 1 90 ? -0.721 2.561 15.128 1.00 94.56 90 MET A O 1
ATOM 698 N N . ALA A 1 91 ? 1.475 2.988 14.932 1.00 93.56 91 ALA A N 1
ATOM 699 C CA . ALA A 1 91 ? 1.762 2.881 16.362 1.00 93.56 91 ALA A CA 1
ATOM 700 C C . ALA A 1 91 ? 0.819 3.744 17.224 1.00 93.56 91 ALA A C 1
ATOM 702 O O . ALA A 1 91 ? 0.322 3.286 18.256 1.00 93.56 91 ALA A O 1
ATOM 703 N N . GLY A 1 92 ? 0.512 4.965 16.773 1.00 93.81 92 GLY A N 1
ATOM 704 C CA . GLY A 1 92 ? -0.401 5.872 17.473 1.00 93.81 92 GLY A CA 1
ATOM 705 C C . GLY A 1 92 ? -1.840 5.351 17.534 1.00 93.81 92 GLY A C 1
ATOM 706 O O . GLY A 1 92 ? -2.444 5.339 18.608 1.00 93.81 92 GLY A O 1
ATOM 707 N N . ALA A 1 93 ? -2.381 4.879 16.406 1.00 93.50 93 ALA A N 1
ATOM 708 C CA . ALA A 1 93 ? -3.745 4.350 16.351 1.00 93.50 93 ALA A CA 1
ATOM 709 C C . ALA A 1 93 ? -3.878 3.058 17.168 1.00 93.50 93 ALA A C 1
ATOM 711 O O . ALA A 1 93 ? -4.816 2.924 17.949 1.00 93.50 93 ALA A O 1
ATOM 712 N N . PHE A 1 94 ? -2.894 2.154 17.078 1.00 93.81 94 PHE A N 1
ATOM 713 C CA . PHE A 1 94 ? -2.871 0.945 17.899 1.00 93.81 94 PHE A CA 1
ATOM 714 C C . PHE A 1 94 ? -2.786 1.259 19.388 1.00 93.81 94 PHE A C 1
ATOM 716 O O . PHE A 1 94 ? -3.511 0.651 20.166 1.00 93.81 94 PHE A O 1
ATOM 723 N N . THR A 1 95 ? -1.954 2.221 19.794 1.00 94.00 95 THR A N 1
ATOM 724 C CA . THR A 1 95 ? -1.858 2.633 21.204 1.00 94.00 95 THR A CA 1
ATOM 725 C C . THR A 1 95 ? -3.205 3.132 21.722 1.00 94.00 95 THR A C 1
ATOM 727 O O . THR A 1 95 ? -3.639 2.716 22.796 1.00 94.00 95 THR A O 1
ATOM 730 N N . ARG A 1 96 ? -3.907 3.956 20.932 1.00 94.31 96 ARG A N 1
ATOM 731 C CA . ARG A 1 96 ? -5.260 4.421 21.265 1.00 94.31 96 ARG A CA 1
ATOM 732 C C . ARG A 1 96 ? -6.253 3.265 21.355 1.00 94.31 96 ARG A C 1
ATOM 734 O O . ARG A 1 96 ? -6.968 3.168 22.342 1.00 94.31 96 ARG A O 1
ATOM 741 N N . LEU A 1 97 ? -6.245 2.359 20.379 1.00 95.00 97 LEU A N 1
ATOM 742 C CA . LEU A 1 97 ? -7.104 1.176 20.385 1.00 95.00 97 LEU A CA 1
ATOM 743 C C . LEU A 1 97 ? -6.872 0.308 21.630 1.00 95.00 97 LEU A C 1
ATOM 745 O O . LEU A 1 97 ? -7.834 -0.130 22.255 1.00 95.00 97 LEU A O 1
ATOM 749 N N . GLN A 1 98 ? -5.612 0.078 22.018 1.00 94.44 98 GLN A N 1
ATOM 750 C CA . GLN A 1 98 ? -5.294 -0.678 23.232 1.00 94.44 98 GLN A CA 1
ATOM 751 C C . GLN A 1 98 ? -5.796 0.029 24.491 1.00 94.44 98 GLN A C 1
ATOM 753 O O . GLN A 1 98 ? -6.280 -0.639 25.404 1.00 94.44 98 GLN A O 1
ATOM 758 N N . GLN A 1 99 ? -5.684 1.357 24.549 1.00 93.56 99 GLN A N 1
ATOM 759 C CA . GLN A 1 99 ? -6.195 2.139 25.670 1.00 93.56 99 GLN A CA 1
ATOM 760 C C . GLN A 1 99 ? -7.720 2.020 25.771 1.00 93.56 99 GLN A C 1
ATOM 762 O O . GLN A 1 99 ? -8.221 1.618 26.819 1.00 93.56 99 GLN A O 1
ATOM 767 N N . ASP A 1 100 ? -8.436 2.229 24.664 1.00 93.06 100 ASP A N 1
ATOM 768 C CA . ASP A 1 100 ? -9.896 2.099 24.608 1.00 93.06 100 ASP A CA 1
ATOM 769 C C . ASP A 1 100 ? -10.353 0.683 25.002 1.00 93.06 100 ASP A C 1
ATOM 771 O O . ASP A 1 100 ? -11.326 0.521 25.740 1.00 93.06 100 ASP A O 1
ATOM 775 N N . CYS A 1 101 ? -9.628 -0.358 24.569 1.00 93.06 101 CYS A N 1
ATOM 776 C CA . CYS A 1 101 ? -9.903 -1.739 24.970 1.00 93.06 101 CYS A CA 1
ATOM 777 C C . CYS A 1 101 ? -9.737 -1.938 26.480 1.00 93.06 101 CYS A C 1
ATOM 779 O O . CYS A 1 101 ? -10.590 -2.554 27.116 1.00 93.06 101 CYS A O 1
ATOM 781 N N . ARG A 1 102 ? -8.638 -1.445 27.063 1.00 92.19 102 ARG A N 1
ATOM 782 C CA . ARG A 1 102 ? -8.362 -1.578 28.503 1.00 92.19 102 ARG A CA 1
ATOM 783 C C . ARG A 1 102 ? -9.399 -0.841 29.335 1.00 92.19 102 ARG A C 1
ATOM 785 O O . ARG A 1 102 ? -9.902 -1.419 30.296 1.00 92.19 102 ARG A O 1
ATOM 792 N N . ASP A 1 103 ? -9.756 0.371 28.929 1.00 91.38 103 ASP A N 1
ATOM 793 C CA . ASP A 1 103 ? -10.762 1.184 29.606 1.00 91.38 103 ASP A CA 1
ATOM 794 C C . ASP A 1 103 ? -12.137 0.513 29.535 1.00 91.38 103 ASP A C 1
ATOM 796 O O . ASP A 1 103 ? -12.824 0.387 30.549 1.00 91.38 103 ASP A O 1
ATOM 800 N N . PHE A 1 104 ? -12.517 -0.016 28.370 1.00 91.31 104 PHE A N 1
ATOM 801 C CA . PHE A 1 104 ? -13.774 -0.746 28.217 1.00 91.31 104 PHE A CA 1
ATOM 802 C C . PHE A 1 104 ? -13.803 -2.040 29.041 1.00 91.31 104 PHE A C 1
ATOM 804 O O . PHE A 1 104 ? -14.766 -2.294 29.762 1.00 91.31 104 PHE A O 1
ATOM 811 N N . MET A 1 105 ? -12.728 -2.832 29.018 1.00 90.81 105 MET A N 1
ATOM 812 C CA . MET A 1 105 ? -12.612 -4.038 29.844 1.00 90.81 105 MET A CA 1
ATOM 813 C C . MET A 1 105 ? -12.639 -3.727 31.349 1.00 90.81 105 MET A C 1
ATOM 815 O O . MET A 1 105 ? -13.151 -4.530 32.128 1.00 90.81 105 MET A O 1
ATOM 819 N N . ALA A 1 106 ? -12.084 -2.592 31.780 1.00 89.81 106 ALA A N 1
ATOM 820 C CA . ALA A 1 106 ? -12.151 -2.149 33.171 1.00 89.81 106 ALA A CA 1
ATOM 821 C C . ALA A 1 106 ? -13.583 -1.761 33.571 1.00 89.81 106 ALA A C 1
ATOM 823 O O . ALA A 1 106 ? -14.044 -2.157 34.642 1.00 89.81 106 ALA A O 1
ATOM 824 N N . LEU A 1 107 ? -14.311 -1.066 32.691 1.00 88.81 107 LEU A N 1
ATOM 825 C CA . LEU A 1 107 ? -15.718 -0.721 32.905 1.00 88.81 107 LEU A CA 1
ATOM 826 C C . LEU A 1 107 ? -16.613 -1.963 32.999 1.00 88.81 107 LEU A C 1
ATOM 828 O O . LEU A 1 107 ? -17.445 -2.039 33.900 1.00 88.81 107 LEU A O 1
ATOM 832 N N . LEU A 1 108 ? -16.408 -2.959 32.131 1.00 88.19 108 LEU A N 1
ATOM 833 C CA . LEU A 1 108 ? -17.150 -4.225 32.186 1.00 88.19 108 LEU A CA 1
ATOM 834 C C . LEU A 1 108 ? -16.911 -4.971 33.508 1.00 88.19 108 LEU A C 1
ATOM 836 O O . LEU A 1 108 ? -17.856 -5.468 34.116 1.00 88.19 108 LEU A O 1
ATOM 840 N N . ARG A 1 109 ? -15.667 -4.986 34.006 1.00 88.31 109 ARG A N 1
ATOM 841 C CA . ARG A 1 109 ? -15.345 -5.580 35.314 1.00 88.31 109 ARG A CA 1
ATOM 842 C C . ARG A 1 109 ? -15.974 -4.823 36.477 1.00 88.31 109 ARG A C 1
ATOM 844 O O . ARG A 1 109 ? -16.483 -5.453 37.396 1.00 88.31 109 ARG A O 1
ATOM 851 N N . HIS A 1 110 ? -15.958 -3.491 36.441 1.00 87.00 110 HIS A N 1
ATOM 852 C CA . HIS A 1 110 ? -16.603 -2.670 37.469 1.00 87.00 110 HIS A CA 1
ATOM 853 C C . HIS A 1 110 ? -18.128 -2.865 37.482 1.00 87.00 110 HIS A C 1
ATOM 855 O O . HIS A 1 110 ? -18.754 -2.804 38.534 1.00 87.00 110 HIS A O 1
ATOM 861 N N . ALA A 1 111 ? -18.724 -3.145 36.322 1.00 85.25 111 ALA A N 1
ATOM 862 C CA . ALA A 1 111 ? -20.125 -3.532 36.186 1.00 85.25 111 ALA A CA 1
ATOM 863 C C . ALA A 1 111 ? -20.432 -4.967 36.669 1.00 85.25 111 ALA A C 1
ATOM 865 O O . ALA A 1 111 ? -21.588 -5.379 36.631 1.00 85.25 111 ALA A O 1
ATOM 866 N N . GLY A 1 112 ? -19.428 -5.733 37.113 1.00 80.88 112 GLY A N 1
ATOM 867 C CA . GLY A 1 112 ? -19.597 -7.107 37.591 1.00 80.88 112 GLY A CA 1
ATOM 868 C C . GLY A 1 112 ? -19.754 -8.154 36.484 1.00 80.88 112 GLY A C 1
ATOM 869 O O . GLY A 1 112 ? -20.144 -9.281 36.777 1.00 80.88 112 GLY A O 1
ATOM 870 N N . LEU A 1 113 ? -19.454 -7.812 35.224 1.00 82.38 113 LEU A N 1
ATOM 871 C CA . LEU A 1 113 ? -19.614 -8.725 34.092 1.00 82.38 113 LEU A CA 1
ATOM 872 C C . LEU A 1 113 ? -18.392 -9.651 33.948 1.00 82.38 113 LEU A C 1
ATOM 874 O O . LEU A 1 113 ? -17.256 -9.161 33.893 1.00 82.38 113 LEU A O 1
ATOM 878 N N . PRO A 1 114 ? -18.590 -10.981 33.869 1.00 79.62 114 PRO A N 1
ATOM 879 C CA . PRO A 1 114 ? -17.491 -11.927 33.734 1.00 79.62 114 PRO A CA 1
ATOM 880 C C . PRO A 1 114 ? -16.892 -11.854 32.326 1.00 79.62 114 PRO A C 1
ATOM 882 O O . PRO A 1 114 ? -17.580 -12.057 31.333 1.00 79.62 114 PRO A O 1
ATOM 885 N N . LEU A 1 115 ? -15.591 -11.575 32.237 1.00 81.31 115 LEU A N 1
ATOM 886 C CA . LEU A 1 115 ? -14.844 -11.600 30.980 1.00 81.31 115 LEU A CA 1
ATOM 887 C C . LEU A 1 115 ? -14.052 -12.900 30.848 1.00 81.31 115 LEU A C 1
ATOM 889 O O . LEU A 1 115 ? -13.436 -13.354 31.814 1.00 81.31 115 LEU A O 1
ATOM 893 N N . ASP A 1 116 ? -14.012 -13.447 29.633 1.00 80.44 116 ASP A N 1
ATOM 894 C CA . ASP A 1 116 ? -13.224 -14.638 29.318 1.00 80.44 116 ASP A CA 1
ATOM 895 C C . ASP A 1 116 ? -11.727 -14.436 29.581 1.00 80.44 116 ASP A C 1
ATOM 897 O O . ASP A 1 116 ? -11.188 -13.324 29.540 1.00 80.44 116 ASP A O 1
ATOM 901 N N . ALA A 1 117 ? -11.013 -15.551 29.750 1.00 76.25 117 ALA A N 1
ATOM 902 C CA . ALA A 1 117 ? -9.572 -15.563 29.993 1.00 76.25 117 ALA A CA 1
ATOM 903 C C . ALA A 1 117 ? -8.731 -14.939 28.861 1.00 76.25 117 ALA A C 1
ATOM 905 O O . ALA A 1 117 ? -7.561 -14.635 29.071 1.00 76.25 117 ALA A O 1
ATOM 906 N N . CYS A 1 118 ? -9.302 -14.718 27.676 1.00 75.56 118 CYS A N 1
ATOM 907 C CA . CYS A 1 118 ? -8.646 -14.002 26.580 1.00 75.56 118 CYS A CA 1
ATOM 908 C C . CYS A 1 118 ? -8.568 -12.480 26.810 1.00 75.56 118 CYS A C 1
ATOM 910 O O . CYS A 1 118 ? -7.730 -11.815 26.207 1.00 75.56 118 CYS A O 1
ATOM 912 N N . PHE A 1 119 ? -9.404 -11.923 27.692 1.00 81.25 119 PHE A N 1
ATOM 913 C CA . PHE A 1 119 ? -9.556 -10.481 27.914 1.00 81.25 119 PHE A CA 1
ATOM 914 C C . PHE A 1 119 ? -8.959 -10.032 29.251 1.00 81.25 119 PHE A C 1
ATOM 916 O O . PHE A 1 119 ? -9.563 -9.250 29.985 1.00 81.25 119 PHE A O 1
ATOM 923 N N . GLN A 1 120 ? -7.781 -10.546 29.613 1.00 78.88 120 GLN A N 1
ATOM 924 C CA . GLN A 1 120 ? -7.124 -10.222 30.885 1.00 78.88 120 GLN A CA 1
ATOM 925 C C . GLN A 1 120 ? -6.583 -8.782 30.930 1.00 78.88 120 GLN A C 1
ATOM 927 O O . GLN A 1 120 ? -6.277 -8.197 29.885 1.00 78.88 120 GLN A O 1
ATOM 932 N N . PRO A 1 121 ? -6.421 -8.193 32.132 1.00 73.44 121 PRO A N 1
ATOM 933 C CA . PRO A 1 121 ? -5.769 -6.898 32.285 1.00 73.44 121 PRO A CA 1
ATOM 934 C C . PRO A 1 121 ? -4.339 -6.967 31.731 1.00 73.44 121 PRO A C 1
ATOM 936 O O . PRO A 1 121 ? -3.541 -7.794 32.162 1.00 73.44 121 PRO A O 1
ATOM 939 N N . GLY A 1 122 ? -4.025 -6.116 30.753 1.00 76.88 122 GLY A N 1
ATOM 940 C CA . GLY A 1 122 ? -2.713 -6.090 30.094 1.00 76.88 122 GLY A CA 1
ATOM 941 C C . GLY A 1 122 ? -2.601 -6.925 28.813 1.00 76.88 122 GLY A C 1
ATOM 942 O O . GLY A 1 122 ? -1.571 -6.836 28.146 1.00 76.88 122 GLY A O 1
ATOM 943 N N . ALA A 1 123 ? -3.642 -7.667 28.417 1.00 84.19 123 ALA A N 1
ATOM 944 C CA . ALA A 1 123 ? -3.673 -8.331 27.115 1.00 84.19 123 ALA A CA 1
ATOM 945 C C . ALA A 1 123 ? -3.582 -7.302 25.970 1.00 84.19 123 ALA A C 1
ATOM 947 O O . ALA A 1 123 ? -4.236 -6.257 26.010 1.00 84.19 123 ALA A O 1
ATOM 948 N N . VAL A 1 124 ? -2.762 -7.598 24.958 1.00 87.12 124 VAL A N 1
ATOM 949 C CA . VAL A 1 124 ? -2.691 -6.818 23.714 1.00 87.12 124 VAL A CA 1
ATOM 950 C C . VAL A 1 124 ? -3.655 -7.444 22.717 1.00 87.12 124 VAL A C 1
ATOM 952 O O . VAL A 1 124 ? -3.493 -8.608 22.356 1.00 87.12 124 VAL A O 1
ATOM 955 N N . LEU A 1 125 ? -4.660 -6.682 22.291 1.00 87.12 125 LEU A N 1
ATOM 956 C CA . LEU A 1 125 ? -5.723 -7.173 21.416 1.00 87.12 125 LEU A CA 1
ATOM 957 C C . LEU A 1 125 ? -5.477 -6.778 19.959 1.00 87.12 125 LEU A C 1
ATOM 959 O O . LEU A 1 125 ? -5.065 -5.660 19.658 1.00 87.12 125 LEU A O 1
ATOM 963 N N . THR A 1 126 ? -5.770 -7.683 19.034 1.00 90.06 126 THR A N 1
ATOM 964 C CA . THR A 1 126 ? -5.830 -7.363 17.598 1.00 90.06 126 THR A CA 1
ATOM 965 C C . THR A 1 126 ? -7.065 -6.514 17.272 1.00 90.06 126 THR A C 1
ATOM 967 O O . THR A 1 126 ? -8.015 -6.461 18.055 1.00 90.06 126 THR A O 1
ATOM 970 N N . VAL A 1 127 ? -7.086 -5.869 16.097 1.00 91.19 127 VAL A N 1
ATOM 971 C CA . VAL A 1 127 ? -8.260 -5.100 15.625 1.00 91.19 127 VAL A CA 1
ATOM 972 C C . VAL A 1 127 ? -9.518 -5.973 15.580 1.00 91.19 127 VAL A C 1
ATOM 974 O O . VAL A 1 127 ? -10.597 -5.534 15.987 1.00 91.19 127 VAL A O 1
ATOM 977 N N . ASP A 1 128 ? -9.372 -7.228 15.152 1.00 90.56 128 ASP A N 1
ATOM 978 C CA . ASP A 1 128 ? -10.472 -8.191 15.090 1.00 90.56 128 ASP A CA 1
ATOM 979 C C . ASP A 1 128 ? -10.975 -8.562 16.487 1.00 90.56 128 ASP A C 1
ATOM 981 O O . ASP A 1 128 ? -12.179 -8.557 16.733 1.00 90.56 128 ASP A O 1
ATOM 985 N N . GLN A 1 129 ? -10.068 -8.805 17.439 1.00 91.19 129 GLN A N 1
ATOM 986 C CA . GLN A 1 129 ? -10.437 -9.087 18.831 1.00 91.19 129 GLN A CA 1
ATOM 987 C C . GLN A 1 129 ? -11.110 -7.888 19.508 1.00 91.19 129 GLN A C 1
ATOM 989 O O . GLN A 1 129 ? -12.078 -8.075 20.242 1.00 91.19 129 GLN A O 1
ATOM 994 N N . ALA A 1 130 ? -10.643 -6.665 19.247 1.00 91.75 130 ALA A N 1
ATOM 995 C CA . ALA A 1 130 ? -11.272 -5.447 19.753 1.00 91.75 130 ALA A CA 1
ATOM 996 C C . ALA A 1 130 ? -12.690 -5.260 19.183 1.00 91.75 130 ALA A C 1
ATOM 998 O O . ALA A 1 130 ? -13.626 -4.931 19.913 1.00 91.75 130 ALA A O 1
ATOM 999 N N . SER A 1 131 ? -12.871 -5.540 17.890 1.00 92.56 131 SER A N 1
ATOM 1000 C CA . SER A 1 131 ? -14.183 -5.493 17.233 1.00 92.56 131 SER A CA 1
ATOM 1001 C C . SER A 1 131 ? -15.123 -6.578 17.768 1.00 92.56 131 SER A C 1
ATOM 1003 O O . SER A 1 131 ? -16.293 -6.305 18.034 1.00 92.56 131 SER A O 1
ATOM 1005 N N . HIS A 1 132 ? -14.611 -7.791 17.985 1.00 91.38 132 HIS A N 1
ATOM 1006 C CA . HIS A 1 132 ? -15.341 -8.905 18.592 1.00 91.38 132 HIS A CA 1
ATOM 1007 C C . HIS A 1 132 ? -15.779 -8.574 20.028 1.00 91.38 132 HIS A C 1
ATOM 1009 O O . HIS A 1 132 ? -16.938 -8.773 20.390 1.00 91.38 132 HIS A O 1
ATOM 1015 N N . LEU A 1 133 ? -14.888 -7.975 20.827 1.00 89.81 133 LEU A N 1
ATOM 1016 C CA . LEU A 1 133 ? -15.201 -7.502 22.177 1.00 89.81 133 LEU A CA 1
ATOM 1017 C C . LEU A 1 133 ? -16.369 -6.502 22.174 1.00 89.81 133 LEU A C 1
ATOM 1019 O O . LEU A 1 133 ? -17.296 -6.621 22.972 1.00 89.81 133 LEU A O 1
ATOM 1023 N N . ALA A 1 134 ? -16.351 -5.540 21.251 1.00 89.50 134 ALA A N 1
ATOM 1024 C CA . ALA A 1 134 ? -17.376 -4.504 21.148 1.00 89.50 134 ALA A CA 1
ATOM 1025 C C . ALA A 1 134 ? -18.696 -4.968 20.496 1.00 89.50 134 ALA A C 1
ATOM 1027 O O . ALA A 1 134 ? -19.652 -4.189 20.454 1.00 89.50 134 ALA A O 1
ATOM 1028 N N . THR A 1 135 ? -18.760 -6.190 19.956 1.00 90.81 135 THR A N 1
ATOM 1029 C CA . THR A 1 135 ? -19.933 -6.723 19.242 1.00 90.81 135 THR A CA 1
ATOM 1030 C C . THR A 1 135 ? -20.490 -7.963 19.932 1.00 90.81 135 THR A C 1
ATOM 1032 O O . THR A 1 135 ? -21.356 -7.833 20.793 1.00 90.81 135 THR A O 1
ATOM 1035 N N . SER A 1 136 ? -19.997 -9.151 19.588 1.00 88.19 136 SER A N 1
ATOM 1036 C CA . SER A 1 136 ? -20.511 -10.441 20.061 1.00 88.19 136 SER A CA 1
ATOM 1037 C C . SER A 1 136 ? -20.351 -10.626 21.568 1.00 88.19 136 SER A C 1
ATOM 1039 O O . SER A 1 136 ? -21.297 -11.046 22.236 1.00 88.19 136 SER A O 1
ATOM 1041 N N . VAL A 1 137 ? -19.181 -10.281 22.120 1.00 86.50 137 VAL A N 1
ATOM 1042 C CA . VAL A 1 137 ? -18.923 -10.429 23.563 1.00 86.50 137 VAL A CA 1
ATOM 1043 C C . VAL A 1 137 ? -19.839 -9.498 24.337 1.00 86.50 137 VAL A C 1
ATOM 1045 O O . VAL A 1 137 ? -20.546 -9.943 25.233 1.00 86.50 137 VAL A O 1
ATOM 1048 N N . PHE A 1 138 ? -19.899 -8.222 23.948 1.00 86.19 138 PHE A N 1
ATOM 1049 C CA . PHE A 1 138 ? -20.802 -7.273 24.585 1.00 86.19 138 PHE A CA 1
ATOM 1050 C C . PHE A 1 138 ? -22.266 -7.714 24.502 1.00 86.19 138 PHE A C 1
ATOM 1052 O O . PHE A 1 138 ? -22.961 -7.674 25.510 1.00 86.19 138 PHE A O 1
ATOM 1059 N N . GLN A 1 139 ? -22.732 -8.176 23.339 1.00 87.12 139 GLN A N 1
ATOM 1060 C CA . GLN A 1 139 ? -24.112 -8.632 23.169 1.00 87.12 139 GLN A CA 1
ATOM 1061 C C . GLN A 1 139 ? -24.448 -9.800 24.108 1.00 87.12 139 GLN A C 1
ATOM 1063 O O . GLN A 1 139 ? -25.477 -9.763 24.775 1.00 87.12 139 GLN A O 1
ATOM 1068 N N . THR A 1 140 ? -23.544 -10.774 24.230 1.00 86.62 140 THR A N 1
ATOM 1069 C CA . THR A 1 140 ? -23.712 -11.926 25.132 1.00 86.62 140 THR A CA 1
ATOM 1070 C C . THR A 1 140 ? -23.736 -11.497 26.601 1.00 86.62 140 THR A C 1
ATOM 1072 O O . THR A 1 140 ? -24.544 -11.983 27.387 1.00 86.62 140 THR A O 1
ATOM 1075 N N . LEU A 1 141 ? -22.874 -10.550 26.986 1.00 83.69 141 LEU A N 1
ATOM 1076 C CA . LEU A 1 141 ? -22.853 -10.011 28.349 1.00 83.69 141 LEU A CA 1
ATOM 1077 C C . LEU A 1 141 ? -24.109 -9.195 28.661 1.00 83.69 141 LEU A C 1
ATOM 1079 O O . LEU A 1 141 ? -24.597 -9.223 29.787 1.00 83.69 141 LEU A O 1
ATOM 1083 N N . MET A 1 142 ? -24.656 -8.495 27.667 1.00 82.31 142 MET A N 1
ATOM 1084 C CA . MET A 1 142 ? -25.871 -7.708 27.832 1.00 82.31 142 MET A CA 1
ATOM 1085 C C . MET A 1 142 ? -27.121 -8.560 28.055 1.00 82.31 142 MET A C 1
ATOM 1087 O O . MET A 1 142 ? -28.021 -8.117 28.762 1.00 82.31 142 MET A O 1
ATOM 1091 N N . GLU A 1 143 ? -27.174 -9.778 27.514 1.00 82.06 143 GLU A N 1
ATOM 1092 C CA . GLU A 1 143 ? -28.253 -10.735 27.803 1.00 82.06 143 GLU A CA 1
ATOM 1093 C C . GLU A 1 143 ? -28.267 -11.181 29.276 1.00 82.06 143 GLU A C 1
ATOM 1095 O O . GLU A 1 143 ? -29.306 -11.592 29.788 1.00 82.06 143 GLU A O 1
ATOM 1100 N N . GLN A 1 144 ? -27.131 -11.065 29.971 1.00 75.31 144 GLN A N 1
ATOM 1101 C CA . GLN A 1 144 ? -26.955 -11.459 31.372 1.00 75.31 144 GLN A CA 1
ATOM 1102 C C . GLN A 1 144 ? -27.020 -10.271 32.352 1.00 75.31 144 GLN A C 1
ATOM 1104 O O . GLN A 1 144 ? -27.002 -10.481 33.564 1.00 75.31 144 GLN A O 1
ATOM 1109 N N . ALA A 1 145 ? -27.078 -9.031 31.853 1.00 74.56 145 ALA A N 1
ATOM 1110 C CA . ALA A 1 145 ? -26.946 -7.810 32.648 1.00 74.56 145 ALA A CA 1
ATOM 1111 C C . ALA A 1 145 ? -28.295 -7.146 32.992 1.00 74.56 145 ALA A C 1
ATOM 1113 O O . ALA A 1 145 ? -29.266 -7.217 32.239 1.00 74.56 145 ALA A O 1
ATOM 1114 N N . GLU A 1 146 ? -28.341 -6.405 34.106 1.00 70.31 146 GLU A N 1
ATOM 1115 C CA . GLU A 1 146 ? -29.498 -5.578 34.475 1.00 70.31 146 GLU A CA 1
ATOM 1116 C C . GLU A 1 146 ? -29.641 -4.339 33.561 1.00 70.31 146 GLU A C 1
ATOM 1118 O O . GLU A 1 146 ? -28.662 -3.672 33.209 1.00 70.31 146 GLU A O 1
ATOM 1123 N N . GLN A 1 147 ? -30.882 -3.974 33.207 1.00 67.88 147 GLN A N 1
ATOM 1124 C CA . GLN A 1 147 ? -31.195 -2.970 32.170 1.00 67.88 147 GLN A CA 1
ATOM 1125 C C . GLN A 1 147 ? -30.628 -1.553 32.421 1.00 67.88 147 GLN A C 1
ATOM 1127 O O . GLN A 1 147 ? -30.502 -0.768 31.480 1.00 67.88 147 GLN A O 1
ATOM 1132 N N . GLY A 1 148 ? -30.279 -1.204 33.666 1.00 66.69 148 GLY A N 1
ATOM 1133 C CA . GLY A 1 148 ? -29.740 0.115 34.028 1.00 66.69 148 GLY A CA 1
ATOM 1134 C C . GLY A 1 148 ? -28.262 0.315 33.671 1.00 66.69 148 GLY A C 1
ATOM 1135 O O . GLY A 1 148 ? -27.859 1.422 33.317 1.00 66.69 148 GLY A O 1
ATOM 1136 N N . VAL A 1 149 ? -27.465 -0.756 33.700 1.00 71.81 149 VAL A N 1
ATOM 1137 C CA . VAL A 1 149 ? -26.011 -0.716 33.445 1.00 71.81 149 VAL A CA 1
ATOM 1138 C C . VAL A 1 149 ? -25.710 -0.624 31.940 1.00 71.81 149 VAL A C 1
ATOM 1140 O O . VAL A 1 149 ? -24.712 -0.037 31.519 1.00 71.81 149 VAL A O 1
ATOM 1143 N N . ALA A 1 150 ? -26.645 -1.112 31.120 1.00 70.44 150 ALA A N 1
ATOM 1144 C CA . ALA A 1 150 ? -26.590 -1.141 29.660 1.00 70.44 150 ALA A CA 1
ATOM 1145 C C . ALA A 1 150 ? -26.308 0.225 29.016 1.00 70.44 150 ALA A C 1
ATOM 1147 O O . ALA A 1 150 ? -25.463 0.348 28.130 1.00 70.44 150 ALA A O 1
ATOM 1148 N N . LYS A 1 151 ? -27.028 1.266 29.455 1.00 72.94 151 LYS A N 1
ATOM 1149 C CA . LYS A 1 151 ? -27.011 2.574 28.783 1.00 72.94 151 LYS A CA 1
ATOM 1150 C C . LYS A 1 151 ? -25.679 3.304 28.946 1.00 72.94 151 LYS A C 1
ATOM 1152 O O . LYS A 1 151 ? -25.241 3.948 28.002 1.00 72.94 151 LYS A O 1
ATOM 1157 N N . GLY A 1 152 ? -25.024 3.173 30.103 1.00 75.75 152 GLY A N 1
ATOM 1158 C CA . GLY A 1 152 ? -23.724 3.808 30.356 1.00 75.75 152 GLY A CA 1
ATOM 1159 C C . GLY A 1 152 ? -22.556 3.123 29.637 1.00 75.75 152 GLY A C 1
ATOM 1160 O O . GLY A 1 152 ? -21.587 3.779 29.263 1.00 75.75 152 GLY A O 1
ATOM 1161 N N . LEU A 1 153 ? -22.649 1.809 29.406 1.00 84.31 153 LEU A N 1
ATOM 1162 C CA . LEU A 1 153 ? -21.625 1.045 28.684 1.00 84.31 153 LEU A CA 1
ATOM 1163 C C . LEU A 1 153 ? -21.721 1.211 27.164 1.00 84.31 153 LEU A C 1
ATOM 1165 O O . LEU A 1 153 ? -20.703 1.133 26.476 1.00 84.31 153 LEU A O 1
ATOM 1169 N N . GLU A 1 154 ? -22.924 1.453 26.643 1.00 87.12 154 GLU A N 1
ATOM 1170 C CA . GLU A 1 154 ? -23.181 1.516 25.205 1.00 87.12 154 GLU A CA 1
ATOM 1171 C C . GLU A 1 154 ? -22.401 2.645 24.514 1.00 87.12 154 GLU A C 1
ATOM 1173 O O . GLU A 1 154 ? -21.817 2.426 23.453 1.00 87.12 154 GLU A O 1
ATOM 1178 N N . GLU A 1 155 ? -22.300 3.827 25.128 1.00 87.94 155 GLU A N 1
ATOM 1179 C CA . GLU A 1 155 ? -21.513 4.941 24.575 1.00 87.94 155 GLU A CA 1
ATOM 1180 C C . GLU A 1 155 ? -20.026 4.575 24.444 1.00 87.94 155 GLU A C 1
ATOM 1182 O O . GLU A 1 155 ? -19.389 4.818 23.414 1.00 87.94 155 GLU A O 1
ATOM 1187 N N . LYS A 1 156 ? -19.467 3.922 25.470 1.00 89.25 156 LYS A N 1
ATOM 1188 C CA . LYS A 1 156 ? -18.064 3.483 25.480 1.00 89.25 156 LYS A CA 1
ATOM 1189 C C . LYS A 1 156 ? -17.813 2.342 24.501 1.00 89.25 156 LYS A C 1
ATOM 1191 O O . LYS A 1 156 ? -16.789 2.350 23.819 1.00 89.25 156 LYS A O 1
ATOM 1196 N N . ARG A 1 157 ? -18.762 1.416 24.366 1.00 92.75 157 ARG A N 1
ATOM 1197 C CA . ARG A 1 157 ? -18.731 0.355 23.355 1.00 92.75 157 ARG A CA 1
ATOM 1198 C C . ARG A 1 157 ? -18.731 0.931 21.941 1.00 92.75 157 ARG A C 1
ATOM 1200 O O . ARG A 1 157 ? -17.935 0.500 21.109 1.00 92.75 157 ARG A O 1
ATOM 1207 N N . GLN A 1 158 ? -19.602 1.902 21.662 1.00 91.31 158 GLN A N 1
ATOM 1208 C CA . GLN A 1 158 ? -19.653 2.564 20.358 1.00 91.31 158 GLN A CA 1
ATOM 1209 C C . GLN A 1 158 ? -18.339 3.279 20.049 1.00 91.31 158 GLN A C 1
ATOM 1211 O O . GLN A 1 158 ? -17.832 3.139 18.938 1.00 91.31 158 GLN A O 1
ATOM 1216 N N . CYS A 1 159 ? -17.759 3.974 21.030 1.00 91.94 159 CYS A N 1
ATOM 1217 C CA . CYS A 1 159 ? -16.445 4.600 20.895 1.00 91.94 159 CYS A CA 1
ATOM 1218 C C . CYS A 1 159 ? -15.363 3.567 20.534 1.00 91.94 159 CYS A C 1
ATOM 1220 O O . CYS A 1 159 ? -14.694 3.720 19.514 1.00 91.94 159 CYS A O 1
ATOM 1222 N N . LEU A 1 160 ? -15.268 2.464 21.289 1.00 93.94 160 LEU A N 1
ATOM 1223 C CA . LEU A 1 160 ? -14.322 1.378 21.013 1.00 93.94 160 LEU A CA 1
ATOM 1224 C C . LEU A 1 160 ? -14.511 0.788 19.609 1.00 93.94 160 LEU A C 1
ATOM 1226 O O . LEU A 1 160 ? -13.537 0.596 18.881 1.00 93.94 160 LEU A O 1
ATOM 1230 N N . LEU A 1 161 ? -15.757 0.517 19.209 1.00 94.38 161 LEU A N 1
ATOM 1231 C CA . LEU A 1 161 ? -16.055 -0.032 17.888 1.00 94.38 161 LEU A CA 1
ATOM 1232 C C . LEU A 1 161 ? -15.636 0.934 16.773 1.00 94.38 161 LEU A C 1
ATOM 1234 O O . LEU A 1 161 ? -15.049 0.503 15.783 1.00 94.38 161 LEU A O 1
ATOM 1238 N N . GLN A 1 162 ? -15.898 2.235 16.930 1.00 94.25 162 GLN A N 1
ATOM 1239 C CA . GLN A 1 162 ? -15.448 3.248 15.972 1.00 94.25 162 GLN A CA 1
ATOM 1240 C C . GLN A 1 162 ? -13.919 3.295 15.893 1.00 94.25 162 GLN A C 1
ATOM 1242 O O . GLN A 1 162 ? -13.379 3.267 14.786 1.00 94.25 162 GLN A O 1
ATOM 1247 N N . THR A 1 163 ? -13.214 3.285 17.030 1.00 94.94 163 THR A N 1
ATOM 1248 C CA . THR A 1 163 ? -11.743 3.249 17.053 1.00 94.94 163 THR A CA 1
ATOM 1249 C C . THR A 1 163 ? -11.200 1.990 16.369 1.00 94.94 163 THR A C 1
ATOM 1251 O O . THR A 1 163 ? -10.274 2.084 15.559 1.00 94.94 163 THR A O 1
ATOM 1254 N N . ALA A 1 164 ? -11.778 0.814 16.635 1.00 94.81 164 ALA A N 1
ATOM 1255 C CA . ALA A 1 164 ? -11.363 -0.449 16.020 1.00 94.81 164 ALA A CA 1
ATOM 1256 C C . ALA A 1 164 ? -11.563 -0.432 14.496 1.00 94.81 164 ALA A C 1
ATOM 1258 O O . ALA A 1 164 ? -10.631 -0.718 13.741 1.00 94.81 164 ALA A O 1
ATOM 1259 N N . LEU A 1 165 ? -12.745 -0.012 14.031 1.00 94.50 165 LEU A N 1
ATOM 1260 C CA . LEU A 1 165 ? -13.041 0.105 12.602 1.00 94.50 165 LEU A CA 1
ATOM 1261 C C . LEU A 1 165 ? -12.141 1.133 11.908 1.00 94.50 165 LEU A C 1
ATOM 1263 O O . LEU A 1 165 ? -11.682 0.880 10.793 1.00 94.50 165 LEU A O 1
ATOM 1267 N N . GLN A 1 166 ? -11.867 2.272 12.549 1.00 94.25 166 GLN A N 1
ATOM 1268 C CA . GLN A 1 166 ? -10.967 3.282 12.000 1.00 94.25 166 GLN A CA 1
ATOM 1269 C C . GLN A 1 166 ? -9.531 2.754 11.898 1.00 94.25 166 GLN A C 1
ATOM 1271 O O . GLN A 1 166 ? -8.932 2.850 10.834 1.00 94.25 166 GLN A O 1
ATOM 1276 N N . THR A 1 167 ? -9.022 2.098 12.945 1.00 94.75 167 THR A N 1
ATOM 1277 C CA . THR A 1 167 ? -7.675 1.498 12.944 1.00 94.75 167 THR A CA 1
ATOM 1278 C C . THR A 1 167 ? -7.523 0.464 11.824 1.00 94.75 167 THR A C 1
ATOM 1280 O O . THR A 1 167 ? -6.521 0.461 11.111 1.00 94.75 167 THR A O 1
ATOM 1283 N N . GLY A 1 168 ? -8.538 -0.382 11.610 1.00 93.56 168 GLY A N 1
ATOM 1284 C CA . GLY A 1 168 ? -8.533 -1.347 10.507 1.00 93.56 168 GLY A CA 1
ATOM 1285 C C . GLY A 1 168 ? -8.564 -0.688 9.122 1.00 93.56 168 GLY A C 1
ATOM 1286 O O . GLY A 1 168 ? -7.896 -1.154 8.196 1.00 93.56 168 GLY A O 1
ATOM 1287 N N . ARG A 1 169 ? -9.301 0.421 8.963 1.00 92.75 169 ARG A N 1
ATOM 1288 C CA . ARG A 1 169 ? -9.310 1.205 7.715 1.00 92.75 169 ARG A CA 1
ATOM 1289 C C . ARG A 1 169 ? -7.956 1.845 7.442 1.00 92.75 169 ARG A C 1
ATOM 1291 O O . ARG A 1 169 ? -7.475 1.730 6.318 1.00 92.75 169 ARG A O 1
ATOM 1298 N N . ASP A 1 170 ? -7.345 2.459 8.447 1.00 93.19 170 ASP A N 1
ATOM 1299 C CA . ASP A 1 170 ? -6.037 3.104 8.329 1.00 93.19 170 ASP A CA 1
ATOM 1300 C C . ASP A 1 170 ? -4.961 2.079 7.934 1.00 93.19 170 ASP A C 1
ATOM 1302 O O . ASP A 1 170 ? -4.175 2.308 7.010 1.00 93.19 170 ASP A O 1
ATOM 1306 N N . GLN A 1 171 ? -4.987 0.891 8.552 1.00 92.75 171 GLN A N 1
ATOM 1307 C CA . GLN A 1 171 ? -4.089 -0.212 8.202 1.00 92.75 171 GLN A CA 1
ATOM 1308 C C . GLN A 1 171 ? -4.259 -0.626 6.737 1.00 92.75 171 GLN A C 1
ATOM 1310 O O . GLN A 1 171 ? -3.275 -0.794 6.007 1.00 92.75 171 GLN A O 1
ATOM 1315 N N . LEU A 1 172 ? -5.508 -0.781 6.292 1.00 92.69 172 LEU A N 1
ATOM 1316 C CA . LEU A 1 172 ? -5.809 -1.160 4.918 1.00 92.69 172 LEU A CA 1
ATOM 1317 C C . LEU A 1 172 ? -5.375 -0.080 3.917 1.00 92.69 172 LEU A C 1
ATOM 1319 O O . LEU A 1 172 ? -4.861 -0.418 2.850 1.00 92.69 172 LEU A O 1
ATOM 1323 N N . GLN A 1 173 ? -5.559 1.199 4.248 1.00 93.50 173 GLN A N 1
ATOM 1324 C CA . GLN A 1 173 ? -5.141 2.324 3.409 1.00 93.50 173 GLN A CA 1
ATOM 1325 C C . GLN A 1 173 ? -3.625 2.332 3.205 1.00 93.50 173 GLN A C 1
ATOM 1327 O O . GLN A 1 173 ? -3.166 2.358 2.064 1.00 93.50 173 GLN A O 1
ATOM 1332 N N . LEU A 1 174 ? -2.845 2.223 4.285 1.00 94.25 174 LEU A N 1
ATOM 1333 C CA . LEU A 1 174 ? -1.383 2.186 4.197 1.00 94.25 174 LEU A CA 1
ATOM 1334 C C . LEU A 1 174 ? -0.889 0.977 3.395 1.00 94.25 174 LEU A C 1
ATOM 1336 O O . LEU A 1 174 ? -0.016 1.117 2.537 1.00 94.25 174 LEU A O 1
ATOM 1340 N N . SER A 1 175 ? -1.478 -0.200 3.624 1.00 94.12 175 SER A N 1
ATOM 1341 C CA . SER A 1 175 ? -1.139 -1.411 2.870 1.00 94.12 175 SER A CA 1
ATOM 1342 C C . SER A 1 175 ? -1.439 -1.254 1.377 1.00 94.12 175 SER A C 1
ATOM 1344 O O . SER A 1 175 ? -0.571 -1.522 0.546 1.00 94.12 175 SER A O 1
ATOM 1346 N N . THR A 1 176 ? -2.622 -0.739 1.030 1.00 94.38 176 THR A N 1
ATOM 1347 C CA . THR A 1 176 ? -3.041 -0.513 -0.364 1.00 94.38 176 THR A CA 1
ATOM 1348 C C . THR A 1 176 ? -2.119 0.481 -1.073 1.00 94.38 176 THR A C 1
ATOM 1350 O O . THR A 1 176 ? -1.683 0.224 -2.197 1.00 94.38 176 THR A O 1
ATOM 1353 N N . MET A 1 177 ? -1.761 1.581 -0.407 1.00 95.25 177 MET A N 1
ATOM 1354 C CA . MET A 1 177 ? -0.846 2.600 -0.928 1.00 95.25 177 MET A CA 1
ATOM 1355 C C . MET A 1 177 ? 0.539 2.017 -1.255 1.00 95.25 177 MET A C 1
ATOM 1357 O O . MET A 1 177 ? 1.080 2.243 -2.343 1.00 95.25 177 MET A O 1
ATOM 1361 N N . VAL A 1 178 ? 1.111 1.242 -0.328 1.00 95.81 178 VAL A N 1
ATOM 1362 C CA . VAL A 1 178 ? 2.440 0.633 -0.493 1.00 95.81 178 VAL A CA 1
ATOM 1363 C C . VAL A 1 178 ? 2.412 -0.415 -1.601 1.00 95.81 178 VAL A C 1
ATOM 1365 O O . VAL A 1 178 ? 3.209 -0.357 -2.537 1.00 95.81 178 VAL A O 1
ATOM 1368 N N . GLN A 1 179 ? 1.466 -1.350 -1.523 1.00 95.56 179 GLN A N 1
ATOM 1369 C CA . GLN A 1 179 ? 1.334 -2.466 -2.457 1.00 95.56 179 GLN A CA 1
ATOM 1370 C C . GLN A 1 179 ? 1.077 -1.978 -3.891 1.00 95.56 179 GLN A C 1
ATOM 1372 O O . GLN A 1 179 ? 1.705 -2.464 -4.831 1.00 95.56 179 GLN A O 1
ATOM 1377 N N . SER A 1 180 ? 0.210 -0.979 -4.081 1.00 95.56 180 SER A N 1
ATOM 1378 C CA . SER A 1 180 ? -0.060 -0.414 -5.412 1.00 95.56 180 SER A CA 1
ATOM 1379 C C . SER A 1 180 ? 1.143 0.326 -5.996 1.00 95.56 180 SER A C 1
ATOM 1381 O O . SER A 1 180 ? 1.426 0.189 -7.187 1.00 95.56 180 SER A O 1
ATOM 1383 N N . SER A 1 181 ? 1.905 1.043 -5.166 1.00 96.06 181 SER A N 1
ATOM 1384 C CA . SER A 1 181 ? 3.122 1.738 -5.602 1.00 96.06 181 SER A CA 1
ATOM 1385 C C . SER A 1 181 ? 4.228 0.757 -6.005 1.00 96.06 181 SER A C 1
ATOM 1387 O O . SER A 1 181 ? 4.866 0.942 -7.043 1.00 96.06 181 SER A O 1
ATOM 1389 N N . LEU A 1 182 ? 4.412 -0.322 -5.236 1.00 96.06 182 LEU A N 1
ATOM 1390 C CA . LEU A 1 182 ? 5.337 -1.419 -5.548 1.00 96.06 182 LEU A CA 1
ATOM 1391 C C . LEU A 1 182 ? 4.942 -2.145 -6.842 1.00 96.06 182 LEU A C 1
ATOM 1393 O O . LEU A 1 182 ? 5.773 -2.333 -7.732 1.00 96.06 182 LEU A O 1
ATOM 1397 N N . ALA A 1 183 ? 3.660 -2.486 -6.990 1.00 95.75 183 ALA A N 1
ATOM 1398 C CA . ALA A 1 183 ? 3.126 -3.072 -8.215 1.00 95.75 183 ALA A CA 1
ATOM 1399 C C . ALA A 1 183 ? 3.326 -2.134 -9.420 1.00 95.75 183 ALA A C 1
ATOM 1401 O O . ALA A 1 183 ? 3.741 -2.576 -10.491 1.00 95.75 183 ALA A O 1
ATOM 1402 N N . GLY A 1 184 ? 3.109 -0.828 -9.240 1.00 94.94 184 GLY A N 1
ATOM 1403 C CA . GLY A 1 184 ? 3.337 0.189 -10.266 1.00 94.94 184 GLY A CA 1
ATOM 1404 C C . GLY A 1 184 ? 4.794 0.278 -10.733 1.00 94.94 184 GLY A C 1
ATOM 1405 O O . GLY A 1 184 ? 5.042 0.489 -11.924 1.00 94.94 184 GLY A O 1
ATOM 1406 N N . PHE A 1 185 ? 5.764 0.071 -9.839 1.00 95.69 185 PHE A N 1
ATOM 1407 C CA . PHE A 1 185 ? 7.171 -0.043 -10.224 1.00 95.69 185 PHE A CA 1
ATOM 1408 C C . PHE A 1 185 ? 7.431 -1.276 -11.095 1.00 95.69 185 PHE A C 1
ATOM 1410 O O . PHE A 1 185 ? 8.028 -1.130 -12.159 1.00 95.69 185 PHE A O 1
ATOM 1417 N N . LEU A 1 186 ? 6.930 -2.459 -10.725 1.00 94.69 186 LEU A N 1
ATOM 1418 C CA . LEU A 1 186 ? 7.120 -3.675 -11.532 1.00 94.69 186 LEU A CA 1
ATOM 1419 C C . LEU A 1 186 ? 6.521 -3.551 -12.937 1.00 94.69 186 LEU A C 1
ATOM 1421 O O . LEU A 1 186 ? 7.123 -3.998 -13.913 1.00 94.69 186 LEU A O 1
ATOM 1425 N N . VAL A 1 187 ? 5.357 -2.904 -13.053 1.00 94.50 187 VAL A N 1
ATOM 1426 C CA . VAL A 1 187 ? 4.756 -2.598 -14.360 1.00 94.50 187 VAL A CA 1
ATOM 1427 C C . VAL A 1 187 ? 5.665 -1.686 -15.177 1.00 94.50 187 VAL A C 1
ATOM 1429 O O . VAL A 1 187 ? 5.872 -1.939 -16.361 1.00 94.50 187 VAL A O 1
ATOM 1432 N N . SER A 1 188 ? 6.227 -0.658 -14.538 1.00 93.44 188 SER A N 1
ATOM 1433 C CA . SER A 1 188 ? 7.121 0.310 -15.179 1.00 93.44 188 SER A CA 1
ATOM 1434 C C . SER A 1 188 ? 8.420 -0.343 -15.661 1.00 93.44 188 SER A C 1
ATOM 1436 O O . SER A 1 188 ? 8.833 -0.106 -16.792 1.00 93.44 188 SER A O 1
ATOM 1438 N N . LEU A 1 189 ? 9.009 -1.217 -14.837 1.00 92.56 189 LEU A N 1
ATOM 1439 C CA . LEU A 1 189 ? 10.210 -1.997 -15.150 1.00 92.56 189 LEU A CA 1
ATOM 1440 C C . LEU A 1 189 ? 9.977 -2.995 -16.297 1.00 92.56 189 LEU A C 1
ATOM 1442 O O . LEU A 1 189 ? 10.909 -3.400 -16.982 1.00 92.56 189 LEU A O 1
ATOM 1446 N N . GLY A 1 190 ? 8.735 -3.442 -16.495 1.00 87.69 190 GLY A N 1
ATOM 1447 C CA . GLY A 1 190 ? 8.376 -4.398 -17.542 1.00 87.69 190 GLY A CA 1
ATOM 1448 C C . GLY A 1 190 ? 8.747 -5.850 -17.274 1.00 87.69 190 GLY A C 1
ATOM 1449 O O . GLY A 1 190 ? 8.379 -6.722 -18.058 1.00 87.69 190 GLY A O 1
ATOM 1450 N N . GLN A 1 191 ? 9.412 -6.128 -16.157 1.00 83.44 191 GLN A N 1
ATOM 1451 C CA . GLN A 1 191 ? 9.744 -7.477 -15.711 1.00 83.44 191 GLN A CA 1
ATOM 1452 C C . GLN A 1 191 ? 8.641 -7.996 -14.787 1.00 83.44 191 GLN A C 1
ATOM 1454 O O . GLN A 1 191 ? 8.736 -7.944 -13.561 1.00 83.44 191 GLN A O 1
ATOM 1459 N N . LEU A 1 192 ? 7.546 -8.448 -15.399 1.00 85.12 192 LEU A N 1
ATOM 1460 C CA . LEU A 1 192 ? 6.371 -8.936 -14.681 1.00 85.12 192 LEU A CA 1
ATOM 1461 C C . LEU A 1 192 ? 6.549 -10.395 -14.229 1.00 85.12 192 LEU A C 1
ATOM 1463 O O . LEU A 1 192 ? 7.030 -11.213 -15.018 1.00 85.12 192 LEU A O 1
ATOM 1467 N N . PRO A 1 193 ? 6.067 -10.764 -13.026 1.00 84.81 193 PRO A N 1
ATOM 1468 C CA . PRO A 1 193 ? 6.070 -12.153 -12.577 1.00 84.81 193 PRO A CA 1
ATOM 1469 C C . PRO A 1 193 ? 5.226 -13.055 -13.494 1.00 84.81 193 PRO A C 1
ATOM 1471 O O . PRO A 1 193 ? 4.337 -12.595 -14.227 1.00 84.81 193 PRO A O 1
ATOM 1474 N N . GLU A 1 194 ? 5.477 -14.365 -13.436 1.00 81.31 194 GLU A N 1
ATOM 1475 C CA . GLU A 1 194 ? 4.676 -15.369 -14.155 1.00 81.31 194 GLU A CA 1
ATOM 1476 C C . GLU A 1 194 ? 3.200 -15.281 -13.747 1.00 81.31 194 GLU A C 1
ATOM 1478 O O . GLU A 1 194 ? 2.301 -15.188 -14.584 1.00 81.31 194 GLU A O 1
ATOM 1483 N N . ARG A 1 195 ? 2.950 -15.220 -12.433 1.00 85.00 195 ARG A N 1
ATOM 1484 C CA . ARG A 1 195 ? 1.619 -15.024 -11.854 1.00 85.00 195 ARG A CA 1
ATOM 1485 C C . ARG A 1 195 ? 1.357 -13.533 -11.677 1.00 85.00 195 ARG A C 1
ATOM 1487 O O . ARG A 1 195 ? 2.021 -12.886 -10.880 1.00 85.00 195 ARG A O 1
ATOM 1494 N N . LEU A 1 196 ? 0.346 -13.003 -12.363 1.00 87.56 196 LEU A N 1
ATOM 1495 C CA . LEU A 1 196 ? 0.035 -11.565 -12.359 1.00 87.56 196 LEU A CA 1
ATOM 1496 C C . LEU A 1 196 ? -0.848 -11.098 -11.194 1.00 87.56 196 LEU A C 1
ATOM 1498 O O . LEU A 1 196 ? -0.953 -9.899 -10.955 1.00 87.56 196 LEU A O 1
ATOM 1502 N N . ASN A 1 197 ? -1.472 -12.012 -10.447 1.00 90.25 197 ASN A N 1
ATOM 1503 C CA . ASN A 1 197 ? -2.355 -11.659 -9.326 1.00 90.25 197 ASN A CA 1
ATOM 1504 C C . ASN A 1 197 ? -1.700 -10.752 -8.263 1.00 90.25 197 ASN A C 1
ATOM 1506 O O . ASN A 1 197 ? -2.368 -9.807 -7.844 1.00 90.25 197 ASN A O 1
ATOM 1510 N N . PRO A 1 198 ? -0.427 -10.963 -7.862 1.00 90.12 198 PRO A N 1
ATOM 1511 C CA . PRO A 1 198 ? 0.269 -10.084 -6.919 1.00 90.12 198 PRO A CA 1
ATOM 1512 C C . PRO A 1 198 ? 0.479 -8.652 -7.429 1.00 90.12 198 PRO A C 1
ATOM 1514 O O . PRO A 1 198 ? 0.757 -7.771 -6.633 1.00 90.12 198 PRO A O 1
ATOM 1517 N N . VAL A 1 199 ? 0.338 -8.401 -8.736 1.00 92.62 199 VAL A N 1
ATOM 1518 C CA . VAL A 1 199 ? 0.460 -7.060 -9.336 1.00 92.62 199 VAL A CA 1
ATOM 1519 C C . VAL A 1 199 ? -0.920 -6.472 -9.636 1.00 92.62 199 VAL A C 1
ATOM 1521 O O . VAL A 1 199 ? -1.192 -5.318 -9.316 1.00 92.62 199 VAL A O 1
ATOM 1524 N N . ILE A 1 200 ? -1.827 -7.271 -10.209 1.00 93.06 200 ILE A N 1
ATOM 1525 C CA . ILE A 1 200 ? -3.180 -6.831 -10.578 1.00 93.06 200 ILE A CA 1
ATOM 1526 C C . ILE A 1 200 ? -3.993 -6.460 -9.337 1.00 93.06 200 ILE A C 1
ATOM 1528 O O . ILE A 1 200 ? -4.674 -5.437 -9.345 1.00 93.06 200 ILE A O 1
ATOM 1532 N N . ARG A 1 201 ? -3.951 -7.285 -8.281 1.00 93.25 201 ARG A N 1
ATOM 1533 C CA . ARG A 1 201 ? -4.793 -7.085 -7.097 1.00 93.25 201 ARG A CA 1
ATOM 1534 C C . ARG A 1 201 ? -4.474 -5.765 -6.382 1.00 93.25 201 ARG A C 1
ATOM 1536 O O . ARG A 1 201 ? -5.414 -4.992 -6.224 1.00 93.25 201 ARG A O 1
ATOM 1543 N N . PRO A 1 202 ? -3.209 -5.433 -6.059 1.00 94.44 202 PRO A N 1
ATOM 1544 C CA . PRO A 1 202 ? -2.883 -4.130 -5.483 1.00 94.44 202 PRO A CA 1
ATOM 1545 C C . PRO A 1 202 ? -3.318 -2.932 -6.325 1.00 94.44 202 PRO A C 1
ATOM 1547 O O . PRO A 1 202 ? -3.842 -1.961 -5.785 1.00 94.44 202 PRO A O 1
ATOM 1550 N N . LEU A 1 203 ? -3.138 -2.996 -7.650 1.00 94.81 203 LEU A N 1
ATOM 1551 C CA . LEU A 1 203 ? -3.554 -1.911 -8.541 1.00 94.81 203 LEU A CA 1
ATOM 1552 C C . LEU A 1 203 ? -5.078 -1.752 -8.543 1.00 94.81 203 LEU A C 1
ATOM 1554 O O . LEU A 1 203 ? -5.573 -0.638 -8.413 1.00 94.81 203 LEU A O 1
ATOM 1558 N N . MET A 1 204 ? -5.825 -2.854 -8.631 1.00 94.25 204 MET A N 1
ATOM 1559 C CA . MET A 1 204 ? -7.290 -2.844 -8.571 1.00 94.25 204 MET A CA 1
ATOM 1560 C C . MET A 1 204 ? -7.830 -2.373 -7.215 1.00 94.25 204 MET A C 1
ATOM 1562 O O . MET A 1 204 ? -8.815 -1.633 -7.173 1.00 94.25 204 MET A O 1
ATOM 1566 N N . ASP A 1 205 ? -7.194 -2.778 -6.114 1.00 93.69 205 ASP A N 1
ATOM 1567 C CA . ASP A 1 205 ? -7.557 -2.341 -4.764 1.00 93.69 205 ASP A CA 1
ATOM 1568 C C . ASP A 1 205 ? -7.336 -0.829 -4.606 1.00 93.69 205 ASP A C 1
ATOM 1570 O O . ASP A 1 205 ? -8.219 -0.141 -4.087 1.00 93.69 205 ASP A O 1
ATOM 1574 N N . ALA A 1 206 ? -6.243 -0.285 -5.155 1.00 94.56 206 ALA A N 1
ATOM 1575 C CA . ALA A 1 206 ? -6.014 1.157 -5.200 1.00 94.56 206 ALA A CA 1
ATOM 1576 C C . ALA A 1 206 ? -7.034 1.892 -6.081 1.00 94.56 206 ALA A C 1
ATOM 1578 O O . ALA A 1 206 ? -7.587 2.896 -5.643 1.00 94.56 206 ALA A O 1
ATOM 1579 N N . VAL A 1 207 ? -7.382 1.379 -7.269 1.00 93.50 207 VAL A N 1
ATOM 1580 C CA . VAL A 1 207 ? -8.447 1.989 -8.095 1.00 93.50 207 VAL A CA 1
ATOM 1581 C C . VAL A 1 207 ? -9.757 2.109 -7.307 1.00 93.50 207 VAL A C 1
ATOM 1583 O O . VAL A 1 207 ? -10.442 3.125 -7.402 1.00 93.50 207 VAL A O 1
ATOM 1586 N N . ARG A 1 208 ? -10.092 1.101 -6.494 1.00 91.25 208 ARG A N 1
ATOM 1587 C CA . ARG A 1 208 ? -11.350 1.054 -5.739 1.00 91.25 208 ARG A CA 1
ATOM 1588 C C . ARG A 1 208 ? -11.340 1.881 -4.450 1.00 91.25 208 ARG A C 1
ATOM 1590 O O . ARG A 1 208 ? -12.392 2.389 -4.074 1.00 91.25 208 ARG A O 1
ATOM 1597 N N . ARG A 1 209 ? -10.220 1.925 -3.721 1.00 89.75 209 ARG A N 1
ATOM 1598 C CA . ARG A 1 209 ? -10.197 2.353 -2.306 1.00 89.75 209 ARG A CA 1
ATOM 1599 C C . ARG A 1 209 ? -9.179 3.443 -1.977 1.00 89.75 209 ARG A C 1
ATOM 1601 O O . ARG A 1 209 ? -9.200 3.934 -0.852 1.00 89.75 209 ARG A O 1
ATOM 1608 N N . GLU A 1 210 ? -8.289 3.800 -2.901 1.00 91.19 210 GLU A N 1
ATOM 1609 C CA . GLU A 1 210 ? -7.262 4.814 -2.651 1.00 91.19 210 GLU A CA 1
ATOM 1610 C C . GLU A 1 210 ? -7.903 6.189 -2.431 1.00 91.19 210 GLU A C 1
ATOM 1612 O O . GLU A 1 210 ? -8.635 6.692 -3.283 1.00 91.19 210 GLU A O 1
ATOM 1617 N N . ALA A 1 211 ? -7.625 6.795 -1.275 1.00 87.81 211 ALA A N 1
ATOM 1618 C CA . ALA A 1 211 ? -8.191 8.086 -0.898 1.00 87.81 211 ALA A CA 1
ATOM 1619 C C . ALA A 1 211 ? -7.486 9.241 -1.621 1.00 87.81 211 ALA A C 1
ATOM 1621 O O . ALA A 1 211 ? -8.091 10.276 -1.904 1.00 87.81 211 ALA A O 1
ATOM 1622 N N . ASN A 1 212 ? -6.198 9.080 -1.933 1.00 90.75 212 ASN A N 1
ATOM 1623 C CA . ASN A 1 212 ? -5.444 10.101 -2.639 1.00 90.75 212 ASN A CA 1
ATOM 1624 C C . ASN A 1 212 ? -5.671 9.995 -4.153 1.00 90.75 212 ASN A C 1
ATOM 1626 O O . ASN A 1 212 ? -5.104 9.131 -4.820 1.00 90.75 212 ASN A O 1
ATOM 1630 N N . HIS A 1 213 ? -6.415 10.947 -4.719 1.00 91.50 213 HIS A N 1
ATOM 1631 C CA . HIS A 1 213 ? -6.707 10.993 -6.155 1.00 91.50 213 HIS A CA 1
ATOM 1632 C C . HIS A 1 213 ? -5.470 10.928 -7.060 1.00 91.50 213 HIS A C 1
ATOM 1634 O O . HIS A 1 213 ? -5.540 10.365 -8.151 1.00 91.50 213 HIS A O 1
ATOM 1640 N N . GLN A 1 214 ? -4.328 11.473 -6.634 1.00 91.12 214 GLN A N 1
ATOM 1641 C CA . GLN A 1 214 ? -3.102 11.397 -7.425 1.00 91.12 214 GLN A CA 1
ATOM 1642 C C . GLN A 1 214 ? -2.543 9.969 -7.455 1.00 91.12 214 GLN A C 1
ATOM 1644 O O . GLN A 1 214 ? -2.125 9.500 -8.512 1.00 91.12 214 GLN A O 1
ATOM 1649 N N . LEU A 1 215 ? -2.549 9.270 -6.316 1.00 91.69 215 LEU A N 1
ATOM 1650 C CA . LEU A 1 215 ? -2.101 7.875 -6.224 1.00 91.69 215 LEU A CA 1
ATOM 1651 C C . LEU A 1 215 ? -3.076 6.929 -6.931 1.00 91.69 215 LEU A C 1
ATOM 1653 O O . LEU A 1 215 ? -2.654 6.023 -7.651 1.00 91.69 215 LEU A O 1
ATOM 1657 N N . GLN A 1 216 ? -4.377 7.192 -6.803 1.00 94.88 216 GLN A N 1
ATOM 1658 C CA . GLN A 1 216 ? -5.424 6.472 -7.520 1.00 94.88 216 GLN A CA 1
ATOM 1659 C C . GLN A 1 216 ? -5.237 6.620 -9.035 1.00 94.88 216 GLN A C 1
ATOM 1661 O O . GLN A 1 216 ? -5.186 5.624 -9.753 1.00 94.88 216 GLN A O 1
ATOM 1666 N N . ARG A 1 217 ? -5.046 7.853 -9.526 1.00 94.50 217 ARG A N 1
ATOM 1667 C CA . ARG A 1 217 ? -4.791 8.129 -10.946 1.00 94.50 217 ARG A CA 1
ATOM 1668 C C . ARG A 1 217 ? -3.541 7.417 -11.450 1.00 94.50 217 ARG A C 1
ATOM 1670 O O . ARG A 1 217 ? -3.586 6.796 -12.507 1.00 94.50 217 ARG A O 1
ATOM 1677 N N . GLN A 1 218 ? -2.447 7.471 -10.691 1.00 92.56 218 GLN A N 1
ATOM 1678 C CA . GLN A 1 218 ? -1.224 6.743 -11.031 1.00 92.56 218 GLN A CA 1
ATOM 1679 C C . GLN A 1 218 ? -1.482 5.237 -11.119 1.00 92.56 218 GLN A C 1
ATOM 1681 O O . GLN A 1 218 ? -1.047 4.604 -12.075 1.00 92.56 218 GLN A O 1
ATOM 1686 N N . SER A 1 219 ? -2.236 4.665 -10.181 1.00 94.81 219 SER A N 1
ATOM 1687 C CA . SER A 1 219 ? -2.599 3.244 -10.202 1.00 94.81 219 SER A CA 1
ATOM 1688 C C . SER A 1 219 ? -3.441 2.882 -11.429 1.00 94.81 219 SER A C 1
ATOM 1690 O O . SER A 1 219 ? -3.187 1.855 -12.054 1.00 94.81 219 SER A O 1
ATOM 1692 N N . CYS A 1 220 ? -4.376 3.747 -11.839 1.00 94.38 220 CYS A N 1
ATOM 1693 C CA . CYS A 1 220 ? -5.141 3.581 -13.078 1.00 94.38 220 CYS A CA 1
ATOM 1694 C C . CYS A 1 220 ? -4.236 3.598 -14.319 1.00 94.38 220 CYS A C 1
ATOM 1696 O O . CYS A 1 220 ? -4.336 2.712 -15.164 1.00 94.38 220 CYS A O 1
ATOM 1698 N N . GLU A 1 221 ? -3.326 4.572 -14.421 1.00 94.62 221 GLU A N 1
ATOM 1699 C CA . GLU A 1 221 ? -2.365 4.671 -15.531 1.00 94.62 221 GLU A CA 1
ATOM 1700 C C . GLU A 1 221 ? -1.478 3.414 -15.610 1.00 94.62 221 GLU A C 1
ATOM 1702 O O . GLU A 1 221 ? -1.289 2.845 -16.687 1.00 94.62 221 GLU A O 1
ATOM 1707 N N . ARG A 1 222 ? -1.002 2.919 -14.458 1.00 94.50 222 ARG A N 1
ATOM 1708 C CA . ARG A 1 222 ? -0.228 1.670 -14.356 1.00 94.50 222 ARG A CA 1
ATOM 1709 C C . ARG A 1 222 ? -1.046 0.444 -14.728 1.00 94.50 222 ARG A C 1
ATOM 1711 O O . ARG A 1 222 ? -0.528 -0.453 -15.382 1.00 94.50 222 ARG A O 1
ATOM 1718 N N . LEU A 1 223 ? -2.317 0.393 -14.346 1.00 94.00 223 LEU A N 1
ATOM 1719 C CA . LEU A 1 223 ? -3.197 -0.709 -14.710 1.00 94.00 223 LEU A CA 1
ATOM 1720 C C . LEU A 1 223 ? -3.409 -0.770 -16.228 1.00 94.00 223 LEU A C 1
ATOM 1722 O O . LEU A 1 223 ? -3.321 -1.849 -16.804 1.00 94.00 223 LEU A O 1
ATOM 1726 N N . VAL A 1 224 ? -3.624 0.370 -16.889 1.00 94.00 224 VAL A N 1
ATOM 1727 C CA . VAL A 1 224 ? -3.750 0.432 -18.357 1.00 94.00 224 VAL A CA 1
ATOM 1728 C C . VAL A 1 224 ? -2.460 -0.026 -19.039 1.00 94.00 224 VAL A C 1
ATOM 1730 O O . VAL A 1 224 ? -2.507 -0.839 -19.963 1.00 94.00 224 VAL A O 1
ATOM 1733 N N . GLU A 1 225 ? -1.307 0.432 -18.551 1.00 93.56 225 GLU A N 1
ATOM 1734 C CA . GLU A 1 225 ? 0.003 -0.007 -19.044 1.00 93.56 225 GLU A CA 1
ATOM 1735 C C . GLU A 1 225 ? 0.194 -1.525 -18.884 1.00 93.56 225 GLU A C 1
ATOM 1737 O O . GLU A 1 225 ? 0.623 -2.205 -19.819 1.00 93.56 225 GLU A O 1
ATOM 1742 N N . LEU A 1 226 ? -0.189 -2.080 -17.730 1.00 92.94 226 LEU A N 1
ATOM 1743 C CA . LEU A 1 226 ? -0.152 -3.517 -17.472 1.00 92.94 226 LEU A CA 1
ATOM 1744 C C . LEU A 1 226 ? -1.044 -4.291 -18.449 1.00 92.94 226 LEU A C 1
ATOM 1746 O O . LEU A 1 226 ? -0.605 -5.302 -18.997 1.00 92.94 226 LEU A O 1
ATOM 1750 N N . LEU A 1 227 ? -2.272 -3.822 -18.694 1.00 92.00 227 LEU A N 1
ATOM 1751 C CA . LEU A 1 227 ? -3.192 -4.451 -19.644 1.00 92.00 227 LEU A CA 1
ATOM 1752 C C . LEU A 1 227 ? -2.607 -4.467 -21.059 1.00 92.00 227 LEU A C 1
ATOM 1754 O O . LEU A 1 227 ? -2.678 -5.501 -21.722 1.00 92.00 227 LEU A O 1
ATOM 1758 N N . GLY A 1 228 ? -1.974 -3.370 -21.491 1.00 90.19 228 GLY A N 1
ATOM 1759 C CA . GLY A 1 228 ? -1.269 -3.296 -22.774 1.00 90.19 228 GLY A CA 1
ATOM 1760 C C . GLY A 1 228 ? -0.148 -4.334 -22.892 1.00 90.19 228 GLY A C 1
ATOM 1761 O O . GLY A 1 228 ? -0.047 -5.026 -23.902 1.00 90.19 228 GLY A O 1
ATOM 1762 N N . ARG A 1 229 ? 0.639 -4.526 -21.826 1.00 88.50 229 ARG A N 1
ATOM 1763 C CA . ARG A 1 229 ? 1.711 -5.541 -21.773 1.00 88.50 229 ARG A CA 1
ATOM 1764 C C . ARG A 1 229 ? 1.188 -6.983 -21.690 1.00 88.50 229 ARG A C 1
ATOM 1766 O O . ARG A 1 229 ? 1.909 -7.913 -22.034 1.00 88.50 229 ARG A O 1
ATOM 1773 N N . CYS A 1 230 ? -0.051 -7.187 -21.241 1.00 88.00 230 CYS A N 1
ATOM 1774 C CA . CYS A 1 230 ? -0.660 -8.513 -21.082 1.00 88.00 230 CYS A CA 1
ATOM 1775 C C . CYS A 1 230 ? -1.472 -8.989 -22.300 1.00 88.00 230 CYS A C 1
ATOM 1777 O O . CYS A 1 230 ? -2.046 -10.077 -22.243 1.00 88.00 230 CYS A O 1
ATOM 1779 N N . VAL A 1 231 ? -1.531 -8.213 -23.390 1.00 88.00 231 VAL A N 1
ATOM 1780 C CA . VAL A 1 231 ? -2.292 -8.573 -24.605 1.00 88.00 231 VAL A CA 1
ATOM 1781 C C . VAL A 1 231 ? -1.767 -9.858 -25.251 1.00 88.00 231 VAL A C 1
ATOM 1783 O O . VAL A 1 231 ? -2.559 -10.671 -25.710 1.00 88.00 231 VAL A O 1
ATOM 1786 N N . SER A 1 232 ? -0.451 -10.066 -25.248 1.00 82.31 232 SER A N 1
ATOM 1787 C CA . SER A 1 232 ? 0.200 -11.229 -25.862 1.00 82.31 232 SER A CA 1
ATOM 1788 C C . SER A 1 232 ? 0.287 -12.462 -24.953 1.00 82.31 232 SER A C 1
ATOM 1790 O O . SER A 1 232 ? 0.810 -13.489 -25.378 1.00 82.31 232 SER A O 1
ATOM 1792 N N . ARG A 1 233 ? -0.179 -12.384 -23.697 1.00 81.44 233 ARG A N 1
ATOM 1793 C CA . ARG A 1 233 ? -0.097 -13.500 -22.739 1.00 81.44 233 ARG A CA 1
ATOM 1794 C C . ARG A 1 233 ? -1.294 -14.440 -22.867 1.00 81.44 233 ARG A C 1
ATOM 1796 O O . ARG A 1 233 ? -2.438 -13.990 -22.882 1.00 81.44 233 ARG A O 1
ATOM 1803 N N . GLU A 1 234 ? -1.031 -15.743 -22.814 1.00 75.56 234 GLU A N 1
ATOM 1804 C CA . GLU A 1 234 ? -2.051 -16.791 -22.731 1.00 75.56 234 GLU A CA 1
ATOM 1805 C C . GLU A 1 234 ? -1.950 -17.540 -21.387 1.00 75.56 234 GLU A C 1
ATOM 1807 O O . GLU A 1 234 ? -0.883 -18.064 -21.067 1.00 75.56 234 GLU A O 1
ATOM 1812 N N . PRO A 1 235 ? -3.024 -17.607 -20.574 1.00 80.81 235 PRO A N 1
ATOM 1813 C CA . PRO A 1 235 ? -4.317 -16.941 -20.741 1.00 80.81 235 PRO A CA 1
ATOM 1814 C C . PRO A 1 235 ? -4.256 -15.431 -20.439 1.00 80.81 235 PRO A C 1
ATOM 1816 O O . PRO A 1 235 ? -3.655 -14.998 -19.454 1.00 80.81 235 PRO A O 1
ATOM 1819 N N . CYS A 1 236 ? -4.954 -14.625 -21.246 1.00 84.31 236 CYS A N 1
ATOM 1820 C CA . CYS A 1 236 ? -4.966 -13.170 -21.092 1.00 84.31 236 CYS A CA 1
ATOM 1821 C C . CYS A 1 236 ? -5.842 -12.737 -19.893 1.00 84.31 236 CYS A C 1
ATOM 1823 O O . CYS A 1 236 ? -7.048 -13.020 -19.868 1.00 84.31 236 CYS A O 1
ATOM 1825 N N . PRO A 1 237 ? -5.296 -12.010 -18.897 1.00 86.19 237 PRO A N 1
ATOM 1826 C CA . PRO A 1 237 ? -6.054 -11.552 -17.729 1.00 86.19 237 PRO A CA 1
ATOM 1827 C C . PRO A 1 237 ? -6.999 -10.379 -18.038 1.00 86.19 237 PRO A C 1
ATOM 1829 O O . PRO A 1 237 ? -7.905 -10.101 -17.246 1.00 86.19 237 PRO A O 1
ATOM 1832 N N . ASN A 1 238 ? -6.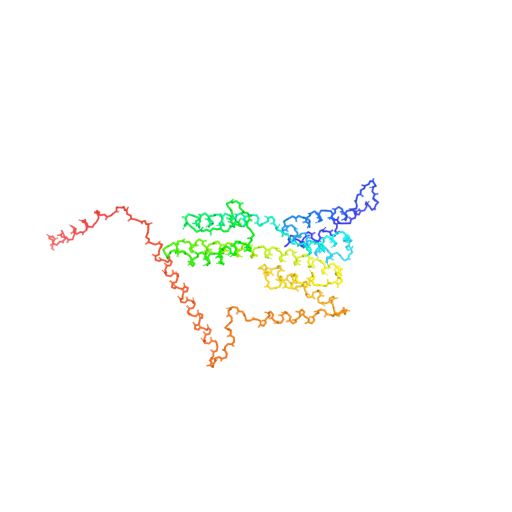821 -9.700 -19.178 1.00 88.94 238 ASN A N 1
ATOM 1833 C CA . ASN A 1 238 ? -7.475 -8.426 -19.485 1.00 88.94 238 ASN A CA 1
ATOM 1834 C C . ASN A 1 238 ? -9.003 -8.519 -19.434 1.00 88.94 238 ASN A C 1
ATOM 1836 O O . ASN A 1 238 ? -9.654 -7.646 -18.864 1.00 88.94 238 ASN A O 1
ATOM 1840 N N . GLY A 1 239 ? -9.583 -9.613 -19.941 1.00 88.19 239 GLY A N 1
ATOM 1841 C CA . GLY A 1 239 ? -11.034 -9.813 -19.922 1.00 88.19 239 GLY A CA 1
ATOM 1842 C C . GLY A 1 239 ? -11.626 -9.840 -18.508 1.00 88.19 239 GLY A C 1
ATOM 1843 O O . GLY A 1 239 ? -12.715 -9.313 -18.287 1.00 88.19 239 GLY A O 1
ATOM 1844 N N . LYS A 1 240 ? -10.905 -10.403 -17.527 1.00 89.38 240 LYS A N 1
ATOM 1845 C CA . LYS A 1 240 ? -11.349 -10.430 -16.122 1.00 89.38 240 LYS A CA 1
ATOM 1846 C C . LYS A 1 240 ? -11.222 -9.056 -15.468 1.00 89.38 240 LYS A C 1
ATOM 1848 O O . LYS A 1 240 ? -12.139 -8.634 -14.767 1.00 89.38 240 LYS A O 1
ATOM 1853 N N . VAL A 1 241 ? -10.115 -8.357 -15.715 1.00 90.12 241 VAL A N 1
ATOM 1854 C CA . VAL A 1 241 ? -9.857 -7.025 -15.148 1.00 90.12 241 VAL A CA 1
ATOM 1855 C C . VAL A 1 241 ? -10.868 -6.005 -15.670 1.00 90.12 241 VAL A C 1
ATOM 1857 O O . VAL A 1 241 ? -11.499 -5.317 -14.873 1.00 90.12 241 VAL A O 1
ATOM 1860 N N . VAL A 1 242 ? -11.105 -5.963 -16.985 1.00 91.31 242 VAL A N 1
ATOM 1861 C CA . VAL A 1 242 ? -12.070 -5.035 -17.599 1.00 91.31 242 VAL A CA 1
ATOM 1862 C C . VAL A 1 242 ? -13.484 -5.284 -17.080 1.00 91.31 242 VAL A C 1
ATOM 1864 O O . VAL A 1 242 ? -14.166 -4.333 -16.712 1.00 91.31 242 VAL A O 1
ATOM 1867 N N . ARG A 1 243 ? -13.919 -6.546 -16.951 1.00 90.12 243 ARG A N 1
ATOM 1868 C CA . ARG A 1 243 ? -15.219 -6.855 -16.328 1.00 90.12 243 ARG A CA 1
ATOM 1869 C C . ARG A 1 243 ? -15.307 -6.352 -14.888 1.00 90.12 243 ARG A C 1
ATOM 1871 O O . ARG A 1 243 ? -16.355 -5.850 -14.499 1.00 90.12 243 ARG A O 1
ATOM 1878 N N . ASN A 1 244 ? -14.230 -6.463 -14.105 1.00 90.56 244 ASN A N 1
ATOM 1879 C CA . ASN A 1 244 ? -14.215 -5.943 -12.736 1.00 90.56 244 ASN A CA 1
ATOM 1880 C C . ASN A 1 244 ? -14.322 -4.410 -12.700 1.00 90.56 244 ASN A C 1
ATOM 1882 O O . ASN A 1 244 ? -15.050 -3.883 -11.865 1.00 90.56 244 ASN A O 1
ATOM 1886 N N . LEU A 1 245 ? -13.649 -3.712 -13.620 1.00 90.06 245 LEU A N 1
ATOM 1887 C CA . LEU A 1 245 ? -13.736 -2.254 -13.755 1.00 90.06 245 LEU A CA 1
ATOM 1888 C C . LEU A 1 245 ? -15.134 -1.800 -14.185 1.00 90.06 245 LEU A C 1
ATOM 1890 O O . LEU A 1 245 ? -15.676 -0.870 -13.599 1.00 90.06 245 LEU A O 1
ATOM 1894 N N . VAL A 1 246 ? -15.753 -2.484 -15.151 1.00 89.75 246 VAL A N 1
ATOM 1895 C CA . VAL A 1 246 ? -17.140 -2.202 -15.556 1.00 89.75 246 VAL A CA 1
ATOM 1896 C C . VAL A 1 246 ? -18.092 -2.433 -14.384 1.00 89.75 246 VAL A C 1
ATOM 1898 O O . VAL A 1 246 ? -18.920 -1.580 -14.098 1.00 89.75 246 VAL A O 1
ATOM 1901 N N . ALA A 1 247 ? -17.935 -3.533 -13.644 1.00 88.50 247 ALA A N 1
ATOM 1902 C CA . ALA A 1 247 ? -18.745 -3.792 -12.456 1.00 88.50 247 ALA A CA 1
ATOM 1903 C C . ALA A 1 247 ? -18.553 -2.732 -11.357 1.00 88.50 247 ALA A C 1
ATOM 1905 O O . ALA A 1 247 ? -19.498 -2.438 -10.634 1.00 88.50 247 ALA A O 1
ATOM 1906 N N . LEU A 1 248 ? -17.351 -2.159 -11.229 1.00 85.94 248 LEU A N 1
ATOM 1907 C CA . LEU A 1 248 ? -17.076 -1.049 -10.315 1.00 85.94 248 LEU A CA 1
ATOM 1908 C C . LEU A 1 248 ? -17.753 0.253 -10.771 1.00 85.94 248 LEU A C 1
ATOM 1910 O O . LEU A 1 248 ? -18.289 0.974 -9.941 1.00 85.94 248 LEU A O 1
ATOM 1914 N N . LEU A 1 249 ? -17.752 0.551 -12.072 1.00 85.19 249 LEU A N 1
ATOM 1915 C CA . LEU A 1 249 ? -18.418 1.739 -12.619 1.00 85.19 249 LEU A CA 1
ATOM 1916 C C . LEU A 1 249 ? -19.947 1.633 -12.566 1.00 85.19 249 LEU A C 1
ATOM 1918 O O . LEU A 1 249 ? -20.623 2.633 -12.371 1.00 85.19 249 LEU A O 1
ATOM 1922 N N . CYS A 1 250 ? -20.483 0.427 -12.748 1.00 81.75 250 CYS A N 1
ATOM 1923 C CA . CYS A 1 250 ? -21.918 0.152 -12.732 1.00 81.75 250 CYS A CA 1
ATOM 1924 C C . CYS A 1 250 ? -22.458 -0.197 -11.337 1.00 81.75 250 CYS A C 1
ATOM 1926 O O . CYS A 1 250 ? -23.647 -0.484 -11.208 1.00 81.75 250 CYS A O 1
ATOM 1928 N N . SER A 1 251 ? -21.615 -0.237 -10.299 1.00 73.06 251 SER A N 1
ATOM 1929 C CA . SER A 1 251 ? -22.111 -0.399 -8.932 1.00 73.06 251 SER A CA 1
ATOM 1930 C C . SER A 1 251 ? -22.772 0.900 -8.468 1.00 73.06 251 SER A C 1
ATOM 1932 O O . SER A 1 251 ? -22.159 1.953 -8.643 1.00 73.06 251 SER A O 1
ATOM 1934 N N . PRO A 1 252 ? -23.983 0.845 -7.881 1.00 58.69 252 PRO A N 1
ATOM 1935 C CA . PRO A 1 252 ? -24.712 2.043 -7.486 1.00 58.69 252 PRO A CA 1
ATOM 1936 C C . PRO A 1 252 ? -23.871 2.858 -6.505 1.00 58.69 252 PRO A C 1
ATOM 1938 O O . PRO A 1 252 ? -23.438 2.341 -5.468 1.00 58.69 252 PRO A O 1
ATOM 1941 N N . HIS A 1 253 ? -23.623 4.126 -6.834 1.00 54.62 253 HIS A N 1
ATOM 1942 C CA . HIS A 1 253 ? -22.998 5.046 -5.890 1.00 54.62 253 HIS A CA 1
ATOM 1943 C C . HIS A 1 253 ? -23.926 5.174 -4.666 1.00 54.62 253 HIS A C 1
ATOM 1945 O O . HIS A 1 253 ? -25.139 5.224 -4.846 1.00 54.62 253 HIS A O 1
ATOM 1951 N N . PRO A 1 254 ? -23.439 5.304 -3.417 1.00 52.72 254 PRO A N 1
ATOM 1952 C CA . PRO A 1 254 ? -24.301 5.593 -2.258 1.00 52.72 254 PRO A CA 1
ATOM 1953 C C . PRO A 1 254 ? -25.127 6.897 -2.377 1.00 52.72 254 PRO A C 1
ATOM 1955 O O . PRO A 1 254 ? -26.008 7.145 -1.553 1.00 52.72 254 PRO A O 1
ATOM 1958 N N . ASP A 1 255 ? -24.857 7.713 -3.403 1.00 48.44 255 ASP A N 1
ATOM 1959 C CA . ASP A 1 255 ? -25.612 8.921 -3.756 1.00 48.44 255 ASP A CA 1
ATOM 1960 C C . ASP A 1 255 ? -26.583 8.718 -4.932 1.00 48.44 255 ASP A C 1
ATOM 1962 O O . ASP A 1 255 ? -27.391 9.602 -5.214 1.00 48.44 255 ASP A O 1
ATOM 1966 N N . GLU A 1 256 ? -26.555 7.557 -5.586 1.00 48.09 256 GLU A N 1
ATOM 1967 C CA . GLU A 1 256 ? -27.535 7.156 -6.588 1.00 48.09 256 GLU A CA 1
ATOM 1968 C C . GLU A 1 256 ? -28.607 6.293 -5.909 1.00 48.09 256 GLU A C 1
ATOM 1970 O O . GLU A 1 256 ? -28.279 5.330 -5.207 1.00 48.09 256 GLU A O 1
ATOM 1975 N N . PRO A 1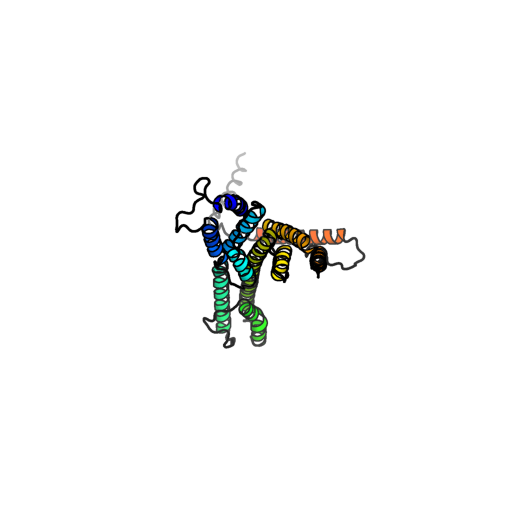 257 ? -29.903 6.625 -6.053 1.00 45.97 257 PRO A N 1
ATOM 1976 C CA . PRO A 1 257 ? -30.950 5.770 -5.524 1.00 45.97 257 PRO A CA 1
ATOM 1977 C C . PRO A 1 257 ? -30.820 4.394 -6.178 1.00 45.97 257 PRO A C 1
ATOM 1979 O O . PRO A 1 257 ? -30.784 4.282 -7.403 1.00 45.97 257 PRO A O 1
ATOM 1982 N N . ALA A 1 258 ? -30.738 3.354 -5.344 1.00 47.59 258 ALA A N 1
ATOM 1983 C CA . ALA A 1 258 ? -30.829 1.974 -5.793 1.00 47.59 258 ALA A CA 1
ATOM 1984 C C . ALA A 1 258 ? -32.022 1.849 -6.744 1.00 47.59 258 ALA A C 1
ATOM 1986 O O . ALA A 1 258 ? -33.085 2.401 -6.455 1.00 47.59 258 ALA A O 1
ATOM 1987 N N . ASP A 1 259 ? -31.805 1.155 -7.860 1.00 50.59 259 ASP A N 1
ATOM 1988 C CA . ASP A 1 259 ? -32.724 0.979 -8.983 1.00 50.59 259 ASP A CA 1
ATOM 1989 C C . ASP A 1 259 ? -33.984 0.198 -8.548 1.00 50.59 259 ASP A C 1
ATOM 1991 O O . ASP A 1 259 ? -34.216 -0.961 -8.888 1.00 50.59 259 ASP A O 1
ATOM 1995 N N . ALA A 1 260 ? -34.796 0.826 -7.703 1.00 47.28 260 ALA A N 1
ATOM 1996 C CA . ALA A 1 260 ? -36.158 0.451 -7.424 1.00 47.28 260 ALA A CA 1
ATOM 1997 C C . ALA A 1 260 ? -36.971 1.090 -8.540 1.00 47.28 260 ALA A C 1
ATOM 1999 O O . ALA A 1 260 ? -37.228 2.294 -8.530 1.00 47.28 260 ALA A O 1
ATOM 2000 N N . ARG A 1 261 ? -37.344 0.264 -9.519 1.00 49.50 261 ARG A N 1
ATOM 2001 C CA . ARG A 1 261 ? -38.337 0.567 -10.552 1.00 49.50 261 ARG A CA 1
ATOM 2002 C C . ARG A 1 261 ? -39.666 0.954 -9.895 1.00 49.50 261 ARG A C 1
ATOM 2004 O O . ARG A 1 261 ? -40.587 0.149 -9.807 1.00 49.50 261 ARG A O 1
ATOM 2011 N N . LEU A 1 262 ? -39.756 2.181 -9.403 1.00 50.34 262 LEU A N 1
ATOM 2012 C CA . LEU A 1 262 ? -40.993 2.842 -9.032 1.00 50.34 262 LEU A CA 1
ATOM 2013 C C . LEU A 1 262 ? -41.435 3.678 -10.239 1.00 50.34 262 LEU A C 1
ATOM 2015 O O . LEU A 1 262 ? -40.593 4.327 -10.866 1.00 50.34 262 LEU A O 1
ATOM 2019 N N . PRO A 1 263 ? -42.729 3.671 -10.600 1.00 46.28 263 PRO A N 1
ATOM 2020 C CA . PRO A 1 263 ? -43.241 4.479 -11.695 1.00 46.28 263 PRO A CA 1
ATOM 2021 C C . PRO A 1 263 ? -43.258 5.944 -11.244 1.00 46.28 263 PRO A C 1
ATOM 2023 O O . PRO A 1 263 ? -44.230 6.432 -10.678 1.00 46.28 263 PRO A O 1
ATOM 2026 N N . GLY A 1 264 ? -42.144 6.639 -11.446 1.00 61.44 264 GLY A N 1
ATOM 2027 C CA . GLY A 1 264 ? -41.981 8.040 -11.086 1.00 61.44 264 GLY A CA 1
ATOM 2028 C C . GLY A 1 264 ? -40.803 8.663 -11.823 1.00 61.44 264 GLY A C 1
ATOM 2029 O O . GLY A 1 264 ? -39.847 7.984 -12.193 1.00 61.44 264 GLY A O 1
ATOM 2030 N N . ILE A 1 265 ? -40.873 9.975 -12.052 1.00 77.06 265 ILE A N 1
ATOM 2031 C CA . ILE A 1 265 ? -39.756 10.742 -12.611 1.00 77.06 265 ILE A CA 1
ATOM 2032 C C . ILE A 1 265 ? -38.669 10.801 -11.528 1.00 77.06 265 ILE A C 1
ATOM 2034 O O . ILE A 1 265 ? -38.733 11.633 -10.625 1.00 77.06 265 ILE A O 1
ATOM 2038 N N . LEU A 1 266 ? -37.684 9.900 -11.612 1.00 64.19 266 LEU A N 1
ATOM 2039 C CA . LEU A 1 266 ? -36.595 9.718 -10.635 1.00 64.19 266 LEU A CA 1
ATOM 2040 C C . LEU A 1 266 ? -35.862 11.026 -10.292 1.00 64.19 266 LEU A C 1
ATOM 2042 O O . LEU A 1 266 ? -35.399 11.213 -9.169 1.00 64.19 266 LEU A O 1
ATOM 2046 N N . THR A 1 267 ? -35.805 11.969 -11.233 1.00 68.50 267 THR A N 1
ATOM 2047 C CA . THR A 1 267 ? -35.226 13.303 -11.033 1.00 68.50 267 THR A CA 1
ATOM 2048 C C . THR A 1 267 ? -35.967 14.110 -9.963 1.00 68.50 267 THR A C 1
ATOM 2050 O O . THR A 1 267 ? -35.324 14.776 -9.158 1.00 68.50 267 THR A O 1
ATOM 2053 N N . LEU A 1 268 ? -37.301 14.027 -9.906 1.00 64.38 268 LEU A N 1
ATOM 2054 C CA . LEU A 1 268 ? -38.103 14.748 -8.913 1.00 64.38 268 LEU A CA 1
ATOM 2055 C C . LEU A 1 268 ? -37.994 14.118 -7.525 1.00 64.38 268 LEU A C 1
ATOM 2057 O O . LEU A 1 268 ? -37.960 14.844 -6.535 1.00 64.38 268 LEU A O 1
ATOM 2061 N N . ASP A 1 269 ? -37.906 12.791 -7.441 1.00 64.19 269 ASP A N 1
ATOM 2062 C CA . ASP A 1 269 ? -37.708 12.088 -6.168 1.00 64.19 269 ASP A CA 1
ATOM 2063 C C . ASP A 1 269 ? -36.305 12.361 -5.597 1.00 64.19 269 ASP A C 1
ATOM 2065 O O . ASP A 1 269 ? -36.151 12.686 -4.420 1.00 64.19 269 ASP A O 1
ATOM 2069 N N . ASN A 1 270 ? -35.276 12.361 -6.451 1.00 62.00 270 ASN A N 1
ATOM 2070 C CA . ASN A 1 270 ? -33.923 12.754 -6.053 1.00 62.00 270 ASN A CA 1
ATOM 2071 C C . ASN A 1 270 ? -33.837 14.223 -5.624 1.00 62.00 270 ASN A C 1
ATOM 2073 O O . ASN A 1 270 ? -33.173 14.524 -4.630 1.00 62.00 270 ASN A O 1
ATOM 2077 N N . MET A 1 271 ? -34.536 15.131 -6.311 1.00 64.06 271 MET A N 1
ATOM 2078 C CA . MET A 1 271 ? -34.620 16.533 -5.898 1.00 64.06 271 MET A CA 1
ATOM 2079 C C . MET A 1 271 ? -35.334 16.692 -4.550 1.00 64.06 271 MET A C 1
ATOM 2081 O O . MET A 1 271 ? -34.828 17.411 -3.690 1.00 64.06 271 MET A O 1
ATOM 2085 N N . HIS A 1 272 ? -36.451 15.997 -4.312 1.00 65.69 272 HIS A N 1
ATOM 2086 C CA . HIS A 1 272 ? -37.130 16.023 -3.012 1.00 65.69 272 HIS A CA 1
ATOM 2087 C C . HIS A 1 272 ? -36.242 15.467 -1.894 1.00 65.69 272 HIS A C 1
ATOM 2089 O O . HIS A 1 272 ? -36.070 16.129 -0.872 1.00 65.69 272 HIS A O 1
ATOM 2095 N N . LYS A 1 273 ? -35.576 14.326 -2.110 1.00 67.44 273 LYS A N 1
ATOM 2096 C CA . LYS A 1 273 ? -34.626 13.744 -1.145 1.00 67.44 273 LYS A CA 1
ATOM 2097 C C . LYS A 1 273 ? -33.437 14.665 -0.863 1.00 67.44 273 LYS A C 1
ATOM 2099 O O . LYS A 1 273 ? -32.988 14.769 0.279 1.00 67.44 273 LYS A O 1
ATOM 2104 N N . GLN A 1 274 ? -32.918 15.369 -1.870 1.00 66.38 274 GLN A N 1
ATOM 2105 C CA . GLN A 1 274 ? -31.880 16.386 -1.668 1.00 66.38 274 GLN A CA 1
ATOM 2106 C C . GLN A 1 274 ? -32.400 17.587 -0.869 1.00 66.38 274 GLN A C 1
ATOM 2108 O O . GLN A 1 274 ? -31.700 18.078 0.021 1.00 66.38 274 GLN A O 1
ATOM 2113 N N . VAL A 1 275 ? -33.632 18.034 -1.124 1.00 63.78 275 VAL A N 1
ATOM 2114 C CA . VAL A 1 275 ? -34.283 19.107 -0.362 1.00 63.78 275 VAL A CA 1
ATOM 2115 C C . VAL A 1 275 ? -34.504 18.688 1.093 1.00 63.78 275 VAL A C 1
ATOM 2117 O O . VAL A 1 275 ? -34.171 19.469 1.986 1.00 63.78 275 VAL A O 1
ATOM 2120 N N . GLU A 1 276 ? -34.937 17.456 1.361 1.00 63.16 276 GLU A N 1
ATOM 2121 C CA . GLU A 1 276 ? -35.074 16.898 2.713 1.00 63.16 276 GLU A CA 1
ATOM 2122 C C . GLU A 1 276 ? -33.726 16.806 3.436 1.00 63.16 276 GLU A C 1
ATOM 2124 O O . GLU A 1 276 ? -33.592 17.300 4.556 1.00 63.16 276 GLU A O 1
ATOM 2129 N N . ARG A 1 277 ? -32.678 16.285 2.781 1.00 61.94 277 ARG A N 1
ATOM 2130 C CA . ARG A 1 277 ? -31.311 16.255 3.339 1.00 61.94 277 ARG A CA 1
ATOM 2131 C C . ARG A 1 277 ? -30.779 17.664 3.628 1.00 61.94 277 ARG A C 1
ATOM 2133 O O . ARG A 1 277 ? -30.136 17.885 4.655 1.00 61.94 277 ARG A O 1
ATOM 2140 N N . SER A 1 278 ? -31.068 18.636 2.760 1.00 57.62 278 SER A N 1
ATOM 2141 C CA . SER A 1 278 ? -30.683 20.041 2.964 1.00 57.62 278 SER A CA 1
ATOM 2142 C C . SER A 1 278 ? -31.480 20.718 4.088 1.00 57.62 278 SER A C 1
ATOM 2144 O O . SER A 1 278 ? -30.945 21.573 4.797 1.00 57.62 278 SER A O 1
ATOM 2146 N N . SER A 1 279 ? -32.735 20.308 4.286 1.00 57.00 279 SER A N 1
ATOM 2147 C CA . SER A 1 279 ? -33.617 20.779 5.358 1.00 57.00 279 SER A CA 1
ATOM 2148 C C . SER A 1 279 ? -33.192 20.202 6.707 1.00 57.00 279 SER A C 1
ATOM 2150 O O . SER A 1 279 ? -33.112 20.938 7.687 1.00 57.00 279 SER A O 1
ATOM 2152 N N . LEU A 1 280 ? -32.790 18.928 6.741 1.00 56.62 280 LEU A N 1
ATOM 2153 C CA . LEU A 1 280 ? -32.196 18.280 7.911 1.00 56.62 280 LEU A CA 1
ATOM 2154 C C . LEU A 1 280 ? -30.856 18.927 8.291 1.00 56.62 280 LEU A C 1
ATOM 2156 O O . LEU A 1 280 ? -30.661 19.281 9.454 1.00 56.62 280 LEU A O 1
ATOM 2160 N N . ARG A 1 281 ? -29.971 19.207 7.322 1.00 53.53 281 ARG A N 1
ATOM 2161 C CA . ARG A 1 281 ? -28.729 19.968 7.568 1.00 53.53 281 ARG A CA 1
ATOM 2162 C C . ARG A 1 281 ? -28.992 21.385 8.090 1.00 53.53 281 ARG A C 1
ATOM 2164 O O . ARG A 1 281 ? -28.322 21.815 9.026 1.00 53.53 281 ARG A O 1
ATOM 2171 N N . ARG A 1 282 ? -29.995 22.093 7.555 1.00 55.28 282 ARG A N 1
ATOM 2172 C CA . ARG A 1 282 ? -30.425 23.405 8.080 1.00 55.28 282 ARG A CA 1
ATOM 2173 C C . ARG A 1 282 ? -31.026 23.310 9.486 1.00 55.28 282 ARG A C 1
ATOM 2175 O O . ARG A 1 282 ? -30.795 24.201 10.297 1.00 55.28 282 ARG A O 1
ATOM 2182 N N . SER A 1 283 ? -31.743 22.233 9.807 1.00 54.19 283 SER A N 1
ATOM 2183 C CA . SER A 1 283 ? -32.300 22.009 11.149 1.00 54.19 283 SER A CA 1
ATOM 2184 C C . SER A 1 283 ? -31.221 21.708 12.203 1.00 54.19 283 SER A C 1
ATOM 2186 O O . SER A 1 283 ? -31.300 22.216 13.320 1.00 54.19 283 SER A O 1
ATOM 2188 N N . LEU A 1 284 ? -30.163 20.977 11.829 1.00 52.38 284 LEU A N 1
ATOM 2189 C CA . LEU A 1 284 ? -28.988 20.724 12.672 1.00 52.38 284 LEU A CA 1
ATOM 2190 C C . LEU A 1 284 ? -28.129 21.985 12.847 1.00 52.38 284 LEU A C 1
ATOM 2192 O O . LEU A 1 284 ? -27.654 22.253 13.945 1.00 52.38 284 LEU A O 1
ATOM 2196 N N . SER A 1 285 ? -28.009 22.811 11.804 1.00 47.22 285 SER A N 1
ATOM 2197 C CA . SER A 1 285 ? -27.359 24.126 11.888 1.00 47.22 285 SER A CA 1
ATOM 2198 C C . SER A 1 285 ? -28.136 25.106 12.781 1.00 47.22 285 SER A C 1
ATOM 2200 O O . SER A 1 285 ? -27.520 25.825 13.560 1.00 47.22 285 SER A O 1
ATOM 2202 N N . ARG A 1 286 ? -29.479 25.079 12.768 1.00 50.00 286 ARG A N 1
ATOM 2203 C CA . ARG A 1 286 ? -30.299 25.851 13.720 1.00 50.00 286 ARG A CA 1
ATOM 2204 C C . ARG A 1 286 ? -30.172 25.352 15.161 1.00 50.00 286 ARG A C 1
ATOM 2206 O O . ARG A 1 286 ? -30.151 26.180 16.060 1.00 50.00 286 ARG A O 1
ATOM 2213 N N . LYS A 1 287 ? -30.038 24.042 15.400 1.00 43.19 287 LYS A N 1
ATOM 2214 C CA . LYS A 1 287 ? -29.753 23.507 16.748 1.00 43.19 287 LYS A CA 1
ATOM 2215 C C . LYS A 1 287 ? -28.336 23.839 17.233 1.00 43.19 287 LYS A C 1
ATOM 2217 O O . LYS A 1 287 ? -28.171 24.108 18.415 1.00 43.19 287 LYS A O 1
ATOM 2222 N N . GLY A 1 288 ? -27.354 23.921 16.332 1.00 38.06 288 GLY A N 1
ATOM 2223 C CA . GLY A 1 288 ? -25.989 24.362 16.649 1.00 38.06 288 GLY A CA 1
ATOM 2224 C C . GLY A 1 288 ? -25.864 25.855 16.985 1.00 38.06 288 GLY A C 1
ATOM 2225 O O . GLY A 1 288 ? -25.011 26.223 17.782 1.00 38.06 288 GLY A O 1
ATOM 2226 N N . SER A 1 289 ? -26.733 26.718 16.445 1.00 36.38 289 SER A N 1
ATOM 2227 C CA . SER A 1 289 ? -26.741 28.152 16.790 1.00 36.38 289 SER A CA 1
ATOM 2228 C C . SER A 1 289 ? -27.534 28.499 18.054 1.00 36.38 289 SER A C 1
ATOM 2230 O O . SER A 1 289 ? -27.348 29.588 18.583 1.00 36.38 289 SER A O 1
ATOM 2232 N N . VAL A 1 290 ? -28.391 27.608 18.566 1.00 40.38 290 VAL A N 1
ATOM 2233 C CA . VAL A 1 290 ? -29.142 27.854 19.818 1.00 40.38 290 VAL A CA 1
ATOM 2234 C C . VAL A 1 290 ? -28.328 27.468 21.063 1.00 40.38 290 VAL A C 1
ATOM 2236 O O . VAL A 1 290 ? -28.665 27.891 22.160 1.00 40.38 290 VAL A O 1
ATOM 2239 N N . GLN A 1 291 ? -27.220 26.735 20.910 1.00 35.22 291 GLN A N 1
ATOM 2240 C CA . GLN A 1 291 ? -26.388 26.277 22.032 1.00 35.22 291 GLN A CA 1
ATOM 2241 C C . GLN A 1 291 ? -25.063 27.046 22.197 1.00 35.22 291 GLN A C 1
ATOM 2243 O O . GLN A 1 291 ? -24.261 26.695 23.051 1.00 35.22 291 GLN A O 1
ATOM 2248 N N . ALA A 1 292 ? -24.844 28.107 21.409 1.00 33.06 292 ALA A N 1
ATOM 2249 C CA . ALA A 1 292 ? -23.662 28.976 21.491 1.00 33.06 292 ALA A CA 1
ATOM 2250 C C . ALA A 1 292 ? -23.966 30.394 22.025 1.00 33.06 292 ALA A C 1
ATOM 2252 O O . ALA A 1 292 ? -23.119 31.277 21.932 1.00 33.06 292 ALA A O 1
ATOM 2253 N N . VAL A 1 293 ? -25.161 30.629 22.582 1.00 37.47 293 VAL A N 1
ATOM 2254 C CA . VAL A 1 293 ? -25.520 31.892 23.257 1.00 37.47 293 VAL A CA 1
ATOM 2255 C C . VAL A 1 293 ? -26.166 31.577 24.603 1.00 37.47 293 VAL A C 1
ATOM 2257 O O . VAL A 1 293 ? -27.347 31.821 24.825 1.00 37.47 293 VAL A O 1
ATOM 2260 N N . SER A 1 294 ? -25.399 30.964 25.496 1.00 38.66 294 SER A N 1
ATOM 2261 C CA . SER A 1 294 ? -25.758 30.854 26.910 1.00 38.66 294 SER A CA 1
ATOM 2262 C C . SER A 1 294 ? -24.533 30.419 27.702 1.00 38.66 294 SER A C 1
ATOM 2264 O O . SER A 1 294 ? -24.452 29.261 28.086 1.00 38.66 294 SER A O 1
ATOM 2266 N N . GLU A 1 295 ? -23.570 31.329 27.852 1.00 36.56 295 GLU A N 1
ATOM 2267 C CA . GLU A 1 295 ? -22.568 31.375 28.932 1.00 36.56 295 GLU A CA 1
ATOM 2268 C C . GLU A 1 295 ? -21.661 32.597 28.701 1.00 36.56 295 GLU A C 1
ATOM 2270 O O . GLU A 1 295 ? -20.549 32.478 28.210 1.00 36.56 295 GLU A O 1
ATOM 2275 N N . ASP A 1 296 ? -22.206 33.794 28.945 1.00 32.81 296 ASP A N 1
ATOM 2276 C CA . ASP A 1 296 ? -21.467 34.941 29.503 1.00 32.81 296 ASP A CA 1
ATOM 2277 C C . ASP A 1 296 ? -22.411 36.145 29.634 1.00 32.81 296 ASP A C 1
ATOM 2279 O O . ASP A 1 296 ? -22.678 36.835 28.656 1.00 32.81 296 ASP A O 1
ATOM 2283 N N . SER A 1 297 ? -22.948 36.361 30.842 1.00 33.41 297 SER A N 1
ATOM 2284 C CA . SER A 1 297 ? -23.271 37.684 31.419 1.00 33.41 297 SER A CA 1
ATOM 2285 C C . SER A 1 297 ? -24.132 37.537 32.685 1.00 33.41 297 SER A C 1
ATOM 2287 O O . SER A 1 297 ? -25.291 37.948 32.729 1.00 33.41 297 SER A O 1
ATOM 2289 N N . THR A 1 298 ? -23.583 36.955 33.751 1.00 34.31 298 THR A N 1
ATOM 2290 C CA . THR A 1 298 ? -24.082 37.204 35.114 1.00 34.31 298 THR A CA 1
ATOM 2291 C C . THR A 1 298 ? -23.119 38.159 35.793 1.00 34.31 298 THR A C 1
ATOM 2293 O O . THR A 1 298 ? -22.104 37.744 36.346 1.00 34.31 298 THR A O 1
ATOM 2296 N N . GLY A 1 299 ? -23.419 39.452 35.718 1.00 36.28 299 GLY A N 1
ATOM 2297 C CA . GLY A 1 299 ? -22.638 40.471 36.402 1.00 36.28 299 GLY A CA 1
ATOM 2298 C C . GLY A 1 299 ? -22.952 41.869 35.897 1.00 36.28 299 GLY A C 1
ATOM 2299 O O . GLY A 1 299 ? -22.396 42.288 34.893 1.00 36.28 299 GLY A O 1
ATOM 2300 N N . ALA A 1 300 ? -23.780 42.575 36.667 1.00 39.28 300 ALA A N 1
ATOM 2301 C CA . ALA A 1 300 ? -24.029 44.016 36.612 1.00 39.28 300 ALA A CA 1
ATOM 2302 C C . ALA A 1 300 ? -24.937 44.536 35.485 1.00 39.28 300 ALA A C 1
ATOM 2304 O O . ALA A 1 300 ? -24.444 45.017 34.479 1.00 39.28 300 ALA A O 1
ATOM 2305 N N . ASP A 1 301 ? -26.257 44.571 35.730 1.00 36.78 301 ASP A N 1
ATOM 2306 C CA . ASP A 1 301 ? -27.094 45.700 35.270 1.00 36.78 301 ASP A CA 1
ATOM 2307 C C . ASP A 1 301 ? -28.473 45.808 35.970 1.00 36.78 301 ASP A C 1
ATOM 2309 O O . ASP A 1 301 ? -29.487 46.152 35.374 1.00 36.78 301 ASP A O 1
ATOM 2313 N N . GLU A 1 302 ? -28.530 45.598 37.292 1.00 37.66 302 GLU A N 1
ATOM 2314 C CA . GLU A 1 302 ? -29.735 45.885 38.106 1.00 37.66 302 GLU A CA 1
ATOM 2315 C C . GLU A 1 302 ? -29.771 47.317 38.683 1.00 37.66 302 GLU A C 1
ATOM 2317 O O . GLU A 1 302 ? -30.513 47.610 39.618 1.00 37.66 302 GLU A O 1
ATOM 2322 N N . LYS A 1 303 ? -28.987 48.260 38.138 1.00 42.03 303 LYS A N 1
ATOM 2323 C CA . LYS A 1 303 ? -28.952 49.654 38.636 1.00 42.03 303 LYS A CA 1
ATOM 2324 C C . LYS A 1 303 ? -29.368 50.742 37.647 1.00 42.03 303 LYS A C 1
ATOM 2326 O O . LYS A 1 303 ? -29.401 51.904 38.042 1.00 42.03 303 LYS A O 1
ATOM 2331 N N . ASN A 1 304 ? -29.763 50.404 36.419 1.00 38.47 304 ASN A N 1
ATOM 2332 C CA . ASN A 1 304 ? -30.152 51.414 35.422 1.00 38.47 304 ASN A CA 1
ATOM 2333 C C . ASN A 1 304 ? -31.636 51.437 35.035 1.00 38.47 304 ASN A C 1
ATOM 2335 O O . ASN A 1 304 ? -32.065 52.390 34.388 1.00 38.47 304 ASN A O 1
ATOM 2339 N N . LEU A 1 305 ? -32.458 50.495 35.510 1.00 40.56 305 LEU A N 1
ATOM 2340 C CA . LEU A 1 305 ? -33.894 50.498 35.198 1.00 40.56 305 LEU A CA 1
ATOM 2341 C C . LEU A 1 305 ? -34.737 51.374 36.147 1.00 40.56 305 LEU A C 1
ATOM 2343 O O . LEU A 1 305 ? -35.829 51.790 35.789 1.00 40.56 305 LEU A O 1
ATOM 2347 N N . HIS A 1 306 ? -34.209 51.766 37.312 1.00 41.62 306 HIS A N 1
ATOM 2348 C CA . HIS A 1 306 ? -34.889 52.695 38.236 1.00 41.62 306 HIS A CA 1
ATOM 2349 C C . HIS A 1 306 ? -34.487 54.167 38.069 1.00 41.62 306 HIS A C 1
ATOM 2351 O O . HIS A 1 306 ? -34.975 55.031 38.793 1.00 41.62 306 HIS A O 1
ATOM 2357 N N . ARG A 1 307 ? -33.622 54.482 37.095 1.00 45.88 307 ARG A N 1
ATOM 2358 C CA . ARG A 1 307 ? -33.174 55.859 36.830 1.00 45.88 307 ARG A CA 1
ATOM 2359 C C . ARG A 1 307 ? -33.835 56.495 35.604 1.00 45.88 307 ARG A C 1
ATOM 2361 O O . ARG A 1 307 ? -33.754 57.708 35.443 1.00 45.88 307 ARG A O 1
ATOM 2368 N N . HIS A 1 308 ? -34.528 55.703 34.782 1.00 42.03 308 HIS A N 1
ATOM 2369 C CA . HIS A 1 308 ? -35.184 56.184 33.563 1.00 42.03 308 HIS A CA 1
ATOM 2370 C C . HIS A 1 308 ? -36.690 56.474 33.724 1.00 42.03 308 HIS A C 1
ATOM 2372 O O . HIS A 1 308 ? -37.238 57.235 32.929 1.00 42.03 308 HIS A O 1
ATOM 2378 N N . GLU A 1 309 ? -37.336 55.969 34.783 1.00 42.72 309 GLU A N 1
ATOM 2379 C CA . GLU A 1 309 ? -38.729 56.308 35.139 1.00 42.72 309 GLU A CA 1
ATOM 2380 C C . GLU A 1 309 ? -38.853 57.563 36.026 1.00 42.72 309 GLU A C 1
ATOM 2382 O O . GLU A 1 309 ? -39.922 58.162 36.094 1.00 42.72 309 GLU A O 1
ATOM 2387 N N . ALA A 1 310 ? -37.757 58.047 36.623 1.00 47.97 310 ALA A N 1
ATOM 2388 C CA . ALA A 1 310 ? -37.750 59.268 37.440 1.00 47.97 310 ALA A CA 1
ATOM 2389 C C . ALA A 1 310 ? -37.532 60.573 36.639 1.00 47.97 310 ALA A C 1
ATOM 2391 O O . ALA A 1 310 ? -37.653 61.657 37.197 1.00 47.97 310 ALA A O 1
ATOM 2392 N N . LEU A 1 311 ? -37.237 60.500 35.333 1.00 48.28 311 LEU A N 1
ATOM 2393 C CA . LEU A 1 311 ? -36.977 61.678 34.482 1.00 48.28 311 LEU A CA 1
ATOM 2394 C C . LEU A 1 311 ? -38.083 61.970 33.454 1.00 48.28 311 LEU A C 1
ATOM 2396 O O . LEU A 1 311 ? -37.978 62.929 32.694 1.00 48.28 311 LEU A O 1
ATOM 2400 N N . LEU A 1 312 ? -39.173 61.195 33.458 1.00 46.97 312 LEU A N 1
ATOM 2401 C CA . LEU A 1 312 ? -40.364 61.454 32.635 1.00 46.97 312 LEU A CA 1
ATOM 2402 C C . LEU A 1 312 ? -41.546 62.037 33.432 1.00 46.97 312 LEU A C 1
ATOM 2404 O O . LEU A 1 312 ? -42.542 62.427 32.828 1.00 46.97 312 LEU A O 1
ATOM 2408 N N . GLN A 1 313 ? -41.425 62.186 34.758 1.00 49.88 313 GLN A N 1
ATOM 2409 C CA . GLN A 1 313 ? -42.425 62.868 35.597 1.00 49.88 313 GLN A CA 1
ATOM 2410 C C . GLN A 1 313 ? -42.069 64.320 35.976 1.00 49.88 313 GLN A C 1
ATOM 2412 O O . GLN A 1 313 ? -42.956 65.053 36.399 1.00 49.88 313 GLN A O 1
ATOM 2417 N N . GLU A 1 314 ? -40.843 64.803 35.734 1.00 50.81 314 GLU A N 1
ATOM 2418 C CA . GLU A 1 314 ? -40.477 66.219 35.972 1.00 50.81 314 GLU A CA 1
ATOM 2419 C C . GLU A 1 314 ? -40.608 67.133 34.733 1.00 50.81 314 GLU A C 1
ATOM 2421 O O . GLU A 1 314 ? -40.364 68.336 34.810 1.00 50.81 314 GLU A O 1
ATOM 2426 N N . GLY A 1 315 ? -41.062 66.602 33.590 1.00 50.84 315 GLY A N 1
ATOM 2427 C CA . GLY A 1 315 ? -41.241 67.361 32.341 1.00 50.84 315 GLY A CA 1
ATOM 2428 C C . GL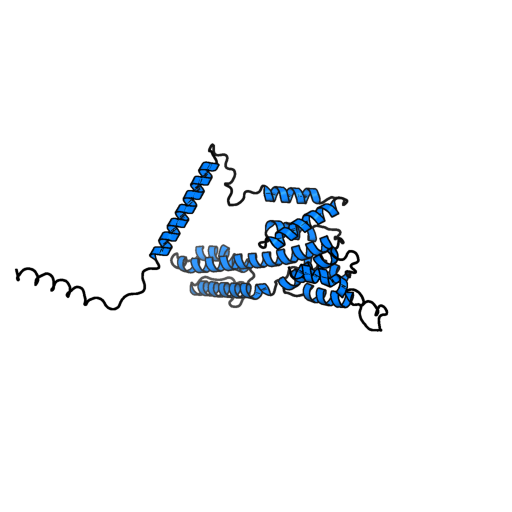Y A 1 315 ? -42.634 67.961 32.099 1.00 50.84 315 GLY A C 1
ATOM 2429 O O . GLY A 1 315 ? -42.798 68.711 31.143 1.00 50.84 315 GLY A O 1
ATOM 2430 N N . VAL A 1 316 ? -43.640 67.661 32.934 1.00 52.25 316 VAL A N 1
ATOM 2431 C CA . VAL A 1 316 ? -45.053 68.069 32.711 1.00 52.25 316 VAL A CA 1
ATOM 2432 C C . VAL A 1 316 ? -45.555 69.084 33.756 1.00 52.25 316 VAL A C 1
ATOM 2434 O O . VAL A 1 316 ? -46.743 69.364 33.854 1.00 52.25 316 VAL A O 1
ATOM 2437 N N . GLN A 1 317 ? -44.657 69.724 34.515 1.00 48.53 317 GLN A N 1
ATOM 2438 C CA . GLN A 1 317 ? -45.057 70.752 35.492 1.00 48.53 317 GLN A CA 1
ATOM 2439 C C . GLN A 1 317 ? -44.326 72.094 35.387 1.00 48.53 317 GLN A C 1
ATOM 2441 O O . GLN A 1 317 ? -44.397 72.907 36.309 1.00 48.53 317 GLN A O 1
ATOM 2446 N N . ARG A 1 318 ? -43.698 72.385 34.239 1.00 46.94 318 ARG A N 1
ATOM 2447 C CA . ARG A 1 318 ? -43.247 73.744 33.883 1.00 46.94 318 ARG A CA 1
ATOM 2448 C C . ARG A 1 318 ? -43.355 74.037 32.380 1.00 46.94 318 ARG A C 1
ATOM 2450 O O . ARG A 1 318 ? -42.332 74.223 31.727 1.00 46.94 318 ARG A O 1
ATOM 2457 N N . ARG A 1 319 ? -44.588 74.127 31.874 1.00 39.09 319 ARG A N 1
ATOM 2458 C CA . ARG A 1 319 ? -45.141 75.181 30.989 1.00 39.09 319 ARG A CA 1
ATOM 2459 C C . ARG A 1 319 ? -46.389 74.692 30.272 1.00 39.09 319 ARG A C 1
ATOM 2461 O O . ARG A 1 319 ? -46.359 73.553 29.767 1.00 39.09 319 ARG A O 1
#